Protein AF-A0A836C1N9-F1 (afdb_monomer_lite)

Foldseek 3Di:
DKDWDQDPPVLVVLLVVCLPVDFVQGDKHFDDKWKKKWWWKAQQVQQKIKIWIWTDDDQAIDTDDIFIDRPDAKDWDFDDDPPDTDTDIDGRDDPDDPPPPVSVVLNVLLRCQQNPPPHQVSCVVCVCVRDDPSMDTPKMKMKMKTKMWDWGQFPPDPRDIFIKIKMWMWMQMPVGIGIIIMMDGVVLVVVLVVLVVVQPDPDPCDSVNVCVVVCSVVRVVRRVVRVVVRSCCRSVVVDDD

Sequence (241 aa):
MVFSNAVPSRLVPDLEAWLSGGGPGVRLRLADTKSTATVHIVDQRLNVHYAIGLTFSGARAQLSKVKSSANRCHFASLVAGPGQLDARLKLIGQRGDLQDPTARSVAATVVAACNGAGGLRALASAPGRHLPPDMRLETARRKSKAAYEGEVEVPGGGSASMRLKVTVKRVEDGEGSHTEVTGTLPDLDAELAELLEAGGGDGSGGVGQRLCDAGWGARALRAVAAFVEAANAVLLGEGEA

Structure (mmCIF, N/CA/C/O backbone):
data_AF-A0A836C1N9-F1
#
_entry.id   AF-A0A836C1N9-F1
#
loop_
_atom_site.group_PDB
_atom_site.id
_atom_site.type_symbol
_atom_site.label_atom_id
_atom_site.label_alt_id
_atom_site.label_comp_id
_atom_site.label_asym_id
_atom_site.label_entity_id
_atom_site.label_seq_id
_atom_site.pdbx_PDB_ins_code
_atom_site.Cartn_x
_atom_site.Cartn_y
_atom_site.Cartn_z
_atom_site.occupancy
_atom_site.B_iso_or_equiv
_atom_site.auth_seq_id
_atom_site.auth_comp_id
_atom_site.auth_asym_id
_atom_site.auth_atom_id
_atom_site.pdbx_PDB_model_num
ATOM 1 N N . MET A 1 1 ? 1.435 -2.140 -16.360 1.00 50.50 1 MET A N 1
ATOM 2 C CA . MET A 1 1 ? 1.726 -3.513 -15.909 1.00 50.50 1 MET A CA 1
ATOM 3 C C . MET A 1 1 ? 2.235 -3.445 -14.481 1.00 50.50 1 MET A C 1
ATOM 5 O O . MET A 1 1 ? 3.156 -2.686 -14.212 1.00 50.50 1 MET A O 1
ATOM 9 N N . VAL A 1 2 ? 1.626 -4.206 -13.568 1.00 55.34 2 VAL A N 1
ATOM 10 C CA . VAL A 1 2 ? 2.083 -4.328 -12.175 1.00 55.34 2 VAL A CA 1
ATOM 11 C C . VAL A 1 2 ? 2.673 -5.722 -12.004 1.00 55.34 2 VAL A C 1
ATOM 13 O O . VAL A 1 2 ? 1.976 -6.700 -12.261 1.00 55.34 2 VAL A O 1
ATOM 16 N N . PHE A 1 3 ? 3.926 -5.822 -11.571 1.00 60.44 3 PHE A N 1
ATOM 17 C CA . PHE A 1 3 ? 4.545 -7.100 -11.209 1.00 60.44 3 PHE A CA 1
ATOM 18 C C . PHE A 1 3 ? 4.765 -7.172 -9.697 1.00 60.44 3 PHE A C 1
ATOM 20 O O . PHE A 1 3 ? 5.019 -6.143 -9.075 1.00 60.44 3 PHE A O 1
ATOM 27 N N . SER A 1 4 ? 4.649 -8.360 -9.096 1.00 61.91 4 SER A N 1
ATOM 28 C CA . SER A 1 4 ? 4.936 -8.612 -7.676 1.00 61.91 4 SER A CA 1
ATOM 29 C C . SER A 1 4 ? 5.733 -9.901 -7.530 1.00 61.91 4 SER A C 1
ATOM 31 O O . SER A 1 4 ? 5.398 -10.892 -8.171 1.00 61.91 4 SER A O 1
ATOM 33 N N . ASN A 1 5 ? 6.790 -9.884 -6.720 1.00 61.38 5 ASN A N 1
ATOM 34 C CA . ASN A 1 5 ? 7.802 -10.944 -6.709 1.00 61.38 5 ASN A CA 1
ATOM 35 C C . ASN A 1 5 ? 8.066 -11.577 -5.332 1.00 61.38 5 ASN A C 1
ATOM 37 O O . ASN A 1 5 ? 9.103 -12.203 -5.169 1.00 61.38 5 ASN A O 1
ATOM 41 N N . ALA A 1 6 ? 7.149 -11.443 -4.361 1.00 64.31 6 ALA A N 1
ATOM 42 C CA . ALA A 1 6 ? 7.200 -12.128 -3.055 1.00 64.31 6 ALA A CA 1
ATOM 43 C C . ALA A 1 6 ? 8.626 -12.261 -2.464 1.00 64.31 6 ALA A C 1
ATOM 45 O O . ALA A 1 6 ? 9.111 -13.359 -2.197 1.00 64.31 6 ALA A O 1
ATOM 46 N N . VAL A 1 7 ? 9.315 -11.127 -2.296 1.00 70.81 7 VAL A N 1
ATOM 47 C CA . VAL A 1 7 ? 10.687 -11.085 -1.766 1.00 70.81 7 VAL A CA 1
ATOM 48 C C . VAL A 1 7 ? 10.697 -11.597 -0.318 1.00 70.81 7 VAL A C 1
ATOM 50 O O . VAL A 1 7 ? 9.927 -11.081 0.499 1.00 70.81 7 VAL A O 1
ATOM 53 N N . PRO A 1 8 ? 11.563 -12.567 0.042 1.00 77.19 8 PRO A N 1
ATOM 54 C CA . PRO A 1 8 ? 11.692 -13.025 1.421 1.00 77.19 8 PRO A CA 1
ATOM 55 C C . PRO A 1 8 ? 11.973 -11.859 2.372 1.00 77.19 8 PRO A C 1
ATOM 57 O O . PRO A 1 8 ? 12.887 -11.074 2.129 1.00 77.19 8 PRO A O 1
ATOM 60 N N . SER A 1 9 ? 11.249 -11.778 3.495 1.00 76.38 9 SER A N 1
ATOM 61 C CA . SER A 1 9 ? 11.343 -10.652 4.443 1.00 76.38 9 SER A CA 1
ATOM 62 C C . SER A 1 9 ? 12.771 -10.334 4.897 1.00 76.38 9 SER A C 1
ATOM 64 O O . SER A 1 9 ? 13.083 -9.173 5.141 1.00 76.38 9 SER A O 1
ATOM 66 N N . ARG A 1 10 ? 13.645 -11.350 4.973 1.00 81.25 10 ARG A N 1
ATOM 67 C CA . ARG A 1 10 ? 15.061 -11.193 5.345 1.00 81.25 10 ARG A CA 1
ATOM 68 C C . ARG A 1 10 ? 15.887 -10.381 4.340 1.00 81.25 10 ARG A C 1
ATOM 70 O O . ARG A 1 10 ? 16.842 -9.755 4.761 1.00 81.25 10 ARG A O 1
ATOM 77 N N . LEU A 1 11 ? 15.515 -10.384 3.056 1.00 81.62 11 LEU A N 1
ATOM 78 C CA . LEU A 1 11 ? 16.229 -9.692 1.970 1.00 81.62 11 LEU A CA 1
ATOM 79 C C . LEU A 1 11 ? 15.691 -8.276 1.713 1.00 81.62 11 LEU A C 1
ATOM 81 O O . LEU A 1 11 ? 16.249 -7.525 0.920 1.00 81.62 11 LEU A O 1
ATOM 85 N N . VAL A 1 12 ? 14.579 -7.900 2.353 1.00 85.06 12 VAL A N 1
ATOM 86 C CA . VAL A 1 12 ? 13.943 -6.589 2.155 1.00 85.06 12 VAL A CA 1
ATOM 87 C C . VAL A 1 12 ? 14.858 -5.422 2.555 1.00 85.06 12 VAL A C 1
ATOM 89 O O . VAL A 1 12 ? 14.893 -4.460 1.791 1.00 85.06 12 VAL A O 1
ATOM 92 N N . PRO A 1 13 ? 15.598 -5.464 3.685 1.00 86.88 13 PRO A N 1
ATOM 93 C CA . PRO A 1 13 ? 16.518 -4.382 4.039 1.00 86.88 13 PRO A CA 1
ATOM 94 C C . PRO A 1 13 ? 17.605 -4.161 2.981 1.00 86.88 13 PRO A C 1
ATOM 96 O O . PRO A 1 13 ? 17.843 -3.021 2.586 1.00 86.88 13 PRO A O 1
ATOM 99 N N . ASP A 1 14 ? 18.198 -5.244 2.474 1.00 85.50 14 ASP A N 1
ATOM 100 C CA . ASP A 1 14 ? 19.241 -5.191 1.444 1.00 85.50 14 ASP A CA 1
ATOM 101 C C . ASP A 1 14 ? 18.677 -4.660 0.121 1.00 85.50 14 ASP A C 1
ATOM 103 O O . ASP A 1 14 ? 19.285 -3.810 -0.531 1.00 85.50 14 ASP A O 1
ATOM 107 N N . LEU A 1 15 ? 17.457 -5.080 -0.234 1.00 85.81 15 LEU A N 1
ATOM 108 C CA . LEU A 1 15 ? 16.755 -4.581 -1.412 1.00 85.81 15 LEU A CA 1
ATOM 109 C C . LEU A 1 15 ? 16.486 -3.080 -1.298 1.00 85.81 15 LEU A C 1
ATOM 111 O O . LEU A 1 15 ? 16.746 -2.345 -2.238 1.00 85.81 15 LEU A O 1
ATOM 115 N N . GLU A 1 16 ? 15.966 -2.596 -0.172 1.00 88.06 16 GLU A N 1
ATOM 116 C CA . GLU A 1 16 ? 15.701 -1.165 0.014 1.00 88.06 16 GLU A CA 1
ATOM 117 C C . GLU A 1 16 ? 16.979 -0.324 0.044 1.00 88.06 16 GLU A C 1
ATOM 119 O O . GLU A 1 16 ? 16.976 0.797 -0.476 1.00 88.06 16 GLU A O 1
ATOM 124 N N . ALA A 1 17 ? 18.066 -0.853 0.615 1.00 87.06 17 ALA A N 1
ATOM 125 C CA . ALA A 1 17 ? 19.376 -0.218 0.565 1.00 87.06 17 ALA A CA 1
ATOM 126 C C . ALA A 1 17 ? 19.852 -0.087 -0.888 1.00 87.06 17 ALA A C 1
ATOM 128 O O . ALA A 1 17 ? 20.211 1.010 -1.313 1.00 87.06 17 ALA A O 1
ATOM 129 N N . TRP A 1 18 ? 19.749 -1.156 -1.680 1.00 87.44 18 TRP A N 1
ATOM 130 C CA . TRP A 1 18 ? 20.092 -1.140 -3.102 1.00 87.44 18 TRP A CA 1
ATOM 131 C C . TRP A 1 18 ? 19.180 -0.221 -3.932 1.00 87.44 18 TRP A C 1
ATOM 133 O O . TRP A 1 18 ? 19.670 0.582 -4.721 1.00 87.44 18 TRP A O 1
ATOM 143 N N . LEU A 1 19 ? 17.862 -0.236 -3.700 1.00 87.50 19 LEU A N 1
ATOM 144 C CA . LEU A 1 19 ? 16.904 0.674 -4.350 1.00 87.50 19 LEU A CA 1
ATOM 145 C C . LEU A 1 19 ? 17.181 2.156 -4.034 1.00 87.50 19 LEU A C 1
ATOM 147 O O . LEU A 1 19 ? 16.744 3.030 -4.782 1.00 87.50 19 LEU A O 1
ATOM 151 N N . SER A 1 20 ? 17.861 2.445 -2.920 1.00 86.50 20 SER A N 1
ATOM 152 C CA . SER A 1 20 ? 18.232 3.806 -2.508 1.00 86.50 20 SER A CA 1
ATOM 153 C C . SER A 1 20 ? 19.638 4.207 -2.959 1.00 86.50 20 SER A C 1
ATOM 155 O O . SER A 1 20 ? 19.870 5.380 -3.239 1.00 86.50 20 SER A O 1
ATOM 157 N N . GLY A 1 21 ? 20.574 3.254 -2.978 1.00 79.06 21 GLY A N 1
ATOM 158 C CA . GLY A 1 21 ? 21.981 3.464 -3.330 1.00 79.06 21 GLY A CA 1
ATOM 159 C C . GLY A 1 21 ? 22.274 3.330 -4.824 1.00 79.06 21 GLY A C 1
ATOM 160 O O . GLY A 1 21 ? 23.255 3.892 -5.305 1.00 79.06 21 GLY A O 1
ATOM 161 N N . GLY A 1 22 ? 21.401 2.642 -5.560 1.00 71.12 22 GLY A N 1
ATOM 162 C CA . GLY A 1 22 ? 21.590 2.309 -6.966 1.00 71.12 22 GLY A CA 1
ATOM 163 C C . GLY A 1 22 ? 22.518 1.111 -7.177 1.00 71.12 22 GLY A C 1
ATOM 164 O O . GLY A 1 22 ? 23.217 0.650 -6.275 1.00 71.12 22 GLY A O 1
ATOM 165 N N . GLY A 1 23 ? 22.516 0.611 -8.408 1.00 73.88 23 GLY A N 1
ATOM 166 C CA . GLY A 1 23 ? 23.424 -0.426 -8.888 1.00 73.88 23 GLY A CA 1
ATOM 167 C C . GLY A 1 23 ? 23.872 -0.127 -10.318 1.00 73.88 23 GLY A C 1
ATOM 168 O O . GLY A 1 23 ? 23.357 0.804 -10.945 1.00 73.88 23 GLY A O 1
ATOM 169 N N . PRO A 1 24 ? 24.823 -0.896 -10.869 1.00 75.88 24 PRO A N 1
ATOM 170 C CA . PRO A 1 24 ? 25.185 -0.781 -12.278 1.00 75.88 24 PRO A CA 1
ATOM 171 C C . PRO A 1 24 ? 23.933 -0.882 -13.163 1.00 75.88 24 PRO A C 1
ATOM 173 O O . PRO A 1 24 ? 23.143 -1.810 -13.017 1.00 75.88 24 PRO A O 1
ATOM 176 N N . GLY A 1 25 ? 23.710 0.110 -14.028 1.00 78.06 25 GLY A N 1
ATOM 177 C CA . GLY A 1 25 ? 22.542 0.158 -14.914 1.00 78.06 25 GLY A CA 1
ATOM 178 C C . GLY A 1 25 ? 21.189 0.435 -14.238 1.00 78.06 25 GLY A C 1
ATOM 179 O O . GLY A 1 25 ? 20.180 0.478 -14.934 1.00 78.06 25 GLY A O 1
ATOM 180 N N . VAL A 1 26 ? 21.126 0.661 -12.917 1.00 83.38 26 VAL A N 1
ATOM 181 C CA . VAL A 1 26 ? 19.877 0.969 -12.192 1.00 83.38 26 VAL A CA 1
ATOM 182 C C . VAL A 1 26 ? 20.064 2.175 -11.278 1.00 83.38 26 VAL A C 1
ATOM 184 O O . VAL A 1 26 ? 20.816 2.143 -10.304 1.00 83.38 26 VAL A O 1
ATOM 187 N N . ARG A 1 27 ? 19.323 3.248 -11.556 1.00 88.25 27 ARG A N 1
ATOM 188 C CA . ARG A 1 27 ? 19.377 4.511 -10.812 1.00 88.25 27 ARG A CA 1
ATOM 189 C C . ARG A 1 27 ? 18.000 4.848 -10.267 1.00 88.25 27 ARG A C 1
ATOM 191 O O . ARG A 1 27 ? 17.223 5.531 -10.926 1.00 88.25 27 ARG A O 1
ATOM 198 N N . LEU A 1 28 ? 17.701 4.369 -9.063 1.00 89.06 28 LEU A N 1
ATOM 199 C CA . LEU A 1 28 ? 16.449 4.637 -8.354 1.00 89.06 28 LEU A CA 1
ATOM 200 C C . LEU A 1 28 ? 16.697 5.536 -7.141 1.00 89.06 28 LEU A C 1
ATOM 202 O O . LEU A 1 28 ? 17.798 5.593 -6.599 1.00 89.06 28 LEU A O 1
ATOM 206 N N . ARG A 1 29 ? 15.657 6.253 -6.716 1.00 91.00 29 ARG A N 1
ATOM 207 C CA . ARG A 1 29 ? 15.661 7.035 -5.474 1.00 91.00 29 ARG A CA 1
ATOM 208 C C . ARG A 1 29 ? 14.324 6.928 -4.769 1.00 91.00 29 ARG A C 1
ATOM 210 O O . ARG A 1 29 ? 13.289 6.766 -5.415 1.00 91.00 29 ARG A O 1
ATOM 217 N N . LEU A 1 30 ? 14.335 7.078 -3.448 1.00 93.44 30 LEU A N 1
ATOM 218 C CA . LEU A 1 30 ? 13.109 7.167 -2.664 1.00 93.44 30 LEU A CA 1
ATOM 219 C C . LEU A 1 30 ? 12.324 8.423 -3.074 1.00 93.44 30 LEU A C 1
ATOM 221 O O . LEU A 1 30 ? 12.784 9.545 -2.878 1.00 93.44 30 LEU A O 1
ATOM 225 N N . ALA A 1 31 ? 11.148 8.223 -3.657 1.00 92.69 31 ALA A N 1
ATOM 226 C CA . ALA A 1 31 ? 10.288 9.281 -4.174 1.00 92.69 31 ALA A CA 1
ATOM 227 C C . ALA A 1 31 ? 9.150 9.635 -3.209 1.00 92.69 31 ALA A C 1
ATOM 229 O O . ALA A 1 31 ? 8.752 10.793 -3.125 1.00 92.69 31 ALA A O 1
ATOM 230 N N . ASP A 1 32 ? 8.609 8.647 -2.491 1.00 91.44 32 ASP A N 1
ATOM 231 C CA . ASP A 1 32 ? 7.493 8.857 -1.567 1.00 91.44 32 ASP A CA 1
ATOM 232 C C . ASP A 1 32 ? 7.504 7.825 -0.436 1.00 91.44 32 ASP A C 1
ATOM 234 O O . ASP A 1 32 ? 7.842 6.654 -0.636 1.00 91.44 32 ASP A O 1
ATOM 238 N N . THR A 1 33 ? 7.071 8.249 0.750 1.00 91.50 33 THR A N 1
ATOM 239 C CA . THR A 1 33 ? 6.768 7.344 1.858 1.00 91.50 33 THR A CA 1
ATOM 240 C C . THR A 1 33 ? 5.405 7.665 2.436 1.00 91.50 33 THR A C 1
ATOM 242 O O . THR A 1 33 ? 5.048 8.813 2.686 1.00 91.50 33 THR A O 1
ATOM 245 N N . LYS A 1 34 ? 4.620 6.620 2.688 1.00 91.56 34 LYS A N 1
ATOM 246 C CA . LYS A 1 34 ? 3.279 6.765 3.238 1.00 91.56 34 LYS A CA 1
ATOM 247 C C . LYS A 1 34 ? 2.991 5.663 4.233 1.00 91.56 34 LYS A C 1
ATOM 249 O O . LYS A 1 34 ? 3.064 4.485 3.897 1.00 91.56 34 LYS A O 1
ATOM 254 N N . SER A 1 35 ? 2.589 6.037 5.442 1.00 90.62 35 SER A N 1
ATOM 255 C CA . SER A 1 35 ? 2.119 5.090 6.450 1.00 90.62 35 SER A CA 1
ATOM 256 C C . SER A 1 35 ? 0.667 5.387 6.806 1.00 90.62 35 SER A C 1
ATOM 258 O O . SER A 1 35 ? 0.281 6.520 7.095 1.00 90.62 35 SER A O 1
ATOM 260 N N . THR A 1 36 ? -0.162 4.354 6.725 1.00 89.88 36 THR A N 1
ATOM 261 C CA . THR A 1 36 ? -1.604 4.411 6.961 1.00 89.88 36 THR A CA 1
ATOM 262 C C . THR A 1 36 ? -2.032 3.249 7.836 1.00 89.88 36 THR A C 1
ATOM 264 O O . THR A 1 36 ? -1.410 2.190 7.794 1.00 89.88 36 THR A O 1
ATOM 267 N N . ALA A 1 37 ? -3.126 3.404 8.570 1.00 87.31 37 ALA A N 1
ATOM 268 C CA . ALA A 1 37 ? -3.826 2.273 9.160 1.00 87.31 37 ALA A CA 1
ATOM 269 C C . ALA A 1 37 ? -5.315 2.323 8.842 1.00 87.31 37 ALA A C 1
ATOM 271 O O . ALA A 1 37 ? -5.865 3.367 8.493 1.00 87.31 37 ALA A O 1
ATOM 272 N N . THR A 1 38 ? -5.976 1.182 8.942 1.00 87.75 38 THR A N 1
ATOM 273 C CA . THR A 1 38 ? -7.431 1.089 8.962 1.00 87.75 38 THR A CA 1
ATOM 274 C C . THR A 1 38 ? -7.838 0.237 10.152 1.00 87.75 38 THR A C 1
ATOM 276 O O . THR A 1 38 ? -7.281 -0.837 10.368 1.00 87.75 38 THR A O 1
ATOM 279 N N . VAL A 1 39 ? -8.767 0.760 10.943 1.00 84.75 39 VAL A N 1
ATOM 280 C CA . VAL A 1 39 ? -9.308 0.139 12.151 1.00 84.75 39 VAL A CA 1
ATOM 281 C C . VAL A 1 39 ? -10.789 -0.102 11.919 1.00 84.75 39 VAL A C 1
ATOM 283 O O . VAL A 1 39 ? -11.516 0.823 11.566 1.00 84.75 39 VAL A O 1
ATOM 286 N N . HIS A 1 40 ? -11.219 -1.336 12.112 1.00 85.69 40 HIS A N 1
ATOM 287 C CA . HIS A 1 40 ? -12.587 -1.790 11.946 1.00 85.69 40 HIS A CA 1
ATOM 288 C C . HIS A 1 40 ? -13.197 -2.055 13.317 1.00 85.69 40 HIS A C 1
ATOM 290 O O . HIS A 1 40 ? -12.691 -2.888 14.067 1.00 85.69 40 HIS A O 1
ATOM 296 N N . ILE A 1 41 ? -14.253 -1.322 13.659 1.00 84.81 41 ILE A N 1
ATOM 297 C CA . ILE A 1 41 ? -14.943 -1.417 14.946 1.00 84.81 41 ILE A CA 1
ATOM 298 C C . ILE A 1 41 ? -16.403 -1.747 14.694 1.00 84.81 41 ILE A C 1
ATOM 300 O O . ILE A 1 41 ? -17.058 -1.090 13.890 1.00 84.81 41 ILE A O 1
ATOM 304 N N . VAL A 1 42 ? -16.925 -2.727 15.418 1.00 83.94 42 VAL A N 1
ATOM 305 C CA . VAL A 1 42 ? -18.345 -3.072 15.405 1.00 83.94 42 VAL A CA 1
ATOM 306 C C . VAL A 1 42 ? -18.975 -2.575 16.696 1.00 83.94 42 VAL A C 1
ATOM 308 O O . VAL A 1 42 ? -18.572 -3.008 17.773 1.00 83.94 42 VAL A O 1
ATOM 311 N N . ASP A 1 43 ? -19.972 -1.701 16.586 1.00 79.38 43 ASP A N 1
ATOM 312 C CA . ASP A 1 43 ? -20.925 -1.431 17.662 1.00 79.38 43 ASP A CA 1
ATOM 313 C C . ASP A 1 43 ? -21.962 -2.554 17.657 1.00 79.38 43 ASP A C 1
ATOM 315 O O . ASP A 1 43 ? -22.780 -2.662 16.740 1.00 79.38 43 ASP A O 1
ATOM 319 N N . GLN A 1 44 ? -21.887 -3.430 18.656 1.00 78.94 44 GLN A N 1
ATOM 320 C CA . GLN A 1 44 ? -22.728 -4.620 18.752 1.00 78.94 44 GLN A CA 1
ATOM 321 C C . GLN A 1 44 ? -24.174 -4.270 19.106 1.00 78.94 44 GLN A C 1
ATOM 323 O O . GLN A 1 44 ? -25.091 -4.970 18.682 1.00 78.94 44 GLN A O 1
ATOM 328 N N . ARG A 1 45 ? -24.385 -3.172 19.839 1.00 76.38 45 ARG A N 1
ATOM 329 C CA . ARG A 1 45 ? -25.714 -2.702 20.241 1.00 76.38 45 ARG A CA 1
ATOM 330 C C . ARG A 1 45 ? -26.485 -2.150 19.049 1.00 76.38 45 ARG A C 1
ATOM 332 O O . ARG A 1 45 ? -27.681 -2.391 18.919 1.00 76.38 45 ARG A O 1
ATOM 339 N N . LEU A 1 46 ? -25.804 -1.398 18.188 1.00 69.19 46 LEU A N 1
ATOM 340 C CA . LEU A 1 46 ? -26.404 -0.761 17.015 1.00 69.19 46 LEU A CA 1
ATOM 341 C C . LEU A 1 46 ? -26.240 -1.581 15.728 1.00 69.19 46 LEU A C 1
ATOM 343 O O . LEU A 1 46 ? -26.840 -1.235 14.712 1.00 69.19 46 LEU A O 1
ATOM 347 N N . ASN A 1 47 ? -25.442 -2.653 15.760 1.00 68.75 47 ASN A N 1
ATOM 348 C CA . ASN A 1 47 ? -25.031 -3.437 14.593 1.00 68.75 47 ASN A CA 1
ATOM 349 C C . ASN A 1 47 ? -24.442 -2.557 13.468 1.00 68.75 47 ASN A C 1
ATOM 351 O O . ASN A 1 47 ? -24.745 -2.721 12.282 1.00 68.75 47 ASN A O 1
ATOM 355 N N . VAL A 1 48 ? -23.612 -1.585 13.858 1.00 72.88 48 VAL A N 1
ATOM 356 C CA . VAL A 1 48 ? -22.938 -0.649 12.947 1.00 72.88 48 VAL A CA 1
ATOM 357 C C . VAL A 1 48 ? -21.462 -0.994 12.878 1.00 72.88 48 VAL A C 1
ATOM 359 O O . VAL A 1 48 ? -20.816 -1.209 13.901 1.00 72.88 48 VAL A O 1
ATOM 362 N N . HIS A 1 49 ? -20.915 -0.998 11.666 1.00 74.19 49 HIS A N 1
ATOM 363 C CA . HIS A 1 49 ? -19.499 -1.215 11.436 1.00 74.19 49 HIS A CA 1
ATOM 364 C C . HIS A 1 49 ? -18.823 0.092 11.005 1.00 74.19 49 HIS A C 1
ATOM 366 O O . HIS A 1 49 ? -19.216 0.734 10.027 1.00 74.19 49 HIS A O 1
ATOM 372 N N . TYR A 1 50 ? -17.805 0.491 11.757 1.00 78.50 50 TYR A N 1
ATOM 373 C CA . TYR A 1 50 ? -16.991 1.676 11.539 1.00 78.50 50 TYR A CA 1
ATOM 374 C C . TYR A 1 50 ? -15.627 1.271 10.983 1.00 78.50 50 TYR A C 1
ATOM 376 O O . TYR A 1 50 ? -14.874 0.559 11.635 1.00 78.50 50 TYR A O 1
ATOM 384 N N . ALA A 1 51 ? -15.272 1.782 9.808 1.00 83.12 51 ALA A N 1
ATOM 385 C CA . ALA A 1 51 ? -13.933 1.713 9.240 1.00 83.12 51 ALA A CA 1
ATOM 386 C C . ALA A 1 51 ? -13.244 3.080 9.378 1.00 83.12 51 ALA A C 1
ATOM 388 O O . ALA A 1 51 ? -13.563 4.045 8.675 1.00 83.12 51 ALA A O 1
ATOM 389 N N . ILE A 1 52 ? -12.284 3.165 10.293 1.00 81.62 52 ILE A N 1
ATOM 390 C CA . ILE A 1 52 ? -11.543 4.376 10.646 1.00 81.62 52 ILE A CA 1
ATOM 391 C C . ILE A 1 52 ? -10.174 4.317 9.973 1.00 81.62 52 ILE A C 1
ATOM 393 O O . ILE A 1 52 ? -9.335 3.481 10.299 1.00 81.62 52 ILE A O 1
ATOM 397 N N . GLY A 1 53 ? -9.947 5.205 9.011 1.00 84.38 53 GLY A N 1
ATOM 398 C CA . GLY A 1 53 ? -8.675 5.347 8.317 1.00 84.38 53 GLY A CA 1
ATOM 399 C C . GLY A 1 53 ? -7.774 6.364 9.006 1.00 84.38 53 GLY A C 1
ATOM 400 O O . GLY A 1 53 ? -8.171 7.512 9.216 1.00 84.38 53 GLY A O 1
ATOM 401 N N . LEU A 1 54 ? -6.526 5.987 9.254 1.00 84.00 54 LEU A N 1
ATOM 402 C CA . LEU A 1 54 ? -5.497 6.823 9.868 1.00 84.00 54 LEU A CA 1
ATOM 403 C C . LEU A 1 54 ? -4.325 7.047 8.906 1.00 84.00 54 LEU A C 1
ATOM 405 O O . LEU A 1 54 ? -3.959 6.149 8.144 1.00 84.00 54 LEU A O 1
ATOM 409 N N . THR A 1 55 ? -3.697 8.214 8.994 1.00 86.62 55 THR A N 1
ATOM 410 C CA . THR A 1 55 ? -2.388 8.528 8.399 1.00 86.62 55 THR A CA 1
ATOM 411 C C . THR A 1 55 ? -1.373 8.771 9.505 1.00 86.62 55 THR A C 1
ATOM 413 O O . THR A 1 55 ? -1.726 9.294 10.561 1.00 86.62 55 THR A O 1
ATOM 416 N N . PHE A 1 56 ? -0.115 8.399 9.275 1.00 84.06 56 PHE A N 1
ATOM 417 C CA . PHE A 1 56 ? 0.955 8.576 10.253 1.00 84.06 56 PHE A CA 1
ATOM 418 C C . PHE A 1 56 ? 2.012 9.543 9.734 1.00 84.06 56 PHE A C 1
ATOM 420 O O . PHE A 1 56 ? 2.512 9.376 8.623 1.00 84.06 56 PHE A O 1
ATOM 427 N N . SER A 1 57 ? 2.373 10.511 10.575 1.00 81.94 57 SER A N 1
ATOM 428 C CA . SER A 1 57 ? 3.552 11.362 10.405 1.00 81.94 57 SER A CA 1
ATOM 429 C C . SER A 1 57 ? 4.542 10.999 11.509 1.00 81.94 57 SER A C 1
ATOM 431 O O . SER A 1 57 ? 4.370 11.391 12.667 1.00 81.94 57 SER A O 1
ATOM 433 N N . GLY A 1 58 ? 5.527 10.162 11.178 1.00 80.06 58 GLY A N 1
ATOM 434 C CA . GLY A 1 58 ? 6.374 9.501 12.173 1.00 80.06 58 GLY A CA 1
ATOM 435 C C . GLY A 1 58 ? 5.558 8.564 13.072 1.00 80.06 58 GLY A C 1
ATOM 436 O O . GLY A 1 58 ? 4.832 7.695 12.585 1.00 80.06 58 GLY A O 1
ATOM 437 N N . ALA A 1 59 ? 5.657 8.751 14.389 1.00 78.62 59 ALA A N 1
ATOM 438 C CA . ALA A 1 59 ? 4.901 7.972 15.375 1.00 78.62 59 ALA A CA 1
ATOM 439 C C . ALA A 1 59 ? 3.458 8.470 15.586 1.00 78.62 59 ALA A C 1
ATOM 441 O O . ALA A 1 59 ? 2.658 7.781 16.216 1.00 78.62 59 ALA A O 1
ATOM 442 N N . ARG A 1 60 ? 3.107 9.655 15.072 1.00 83.38 60 ARG A N 1
ATOM 443 C CA . ARG A 1 60 ? 1.829 10.306 15.369 1.00 83.38 60 ARG A CA 1
ATOM 444 C C . ARG A 1 60 ? 0.750 9.900 14.373 1.00 83.38 60 ARG A C 1
ATOM 446 O O . ARG A 1 60 ? 0.900 10.127 13.173 1.00 83.38 60 ARG A O 1
ATOM 453 N N . ALA A 1 61 ? -0.354 9.363 14.882 1.00 84.12 61 ALA A N 1
ATOM 454 C CA . ALA A 1 61 ? -1.555 9.055 14.120 1.00 84.12 61 ALA A CA 1
ATOM 455 C C . ALA A 1 61 ? -2.457 10.288 13.987 1.00 84.12 61 ALA A C 1
ATOM 457 O O . ALA A 1 61 ? -2.699 11.018 14.955 1.00 84.12 61 ALA A O 1
ATOM 458 N N . GLN A 1 62 ? -2.998 10.480 12.788 1.00 85.56 62 GLN A N 1
ATOM 459 C CA . GLN A 1 62 ? -4.015 11.473 12.471 1.00 85.56 62 GLN A CA 1
ATOM 460 C C . GLN A 1 62 ? -5.191 10.798 11.772 1.00 85.56 62 GLN A C 1
ATOM 462 O O . GLN A 1 62 ? -5.015 9.867 10.981 1.00 85.56 62 GLN A O 1
ATOM 467 N N . LEU A 1 63 ? -6.398 11.272 12.069 1.00 84.94 63 LEU A N 1
ATOM 468 C CA . LEU A 1 63 ? -7.596 10.808 11.389 1.00 84.94 63 LEU A CA 1
ATOM 469 C C . LEU A 1 63 ? -7.562 11.262 9.928 1.00 84.94 63 LEU A C 1
ATOM 471 O O . LEU A 1 63 ? -7.411 12.447 9.656 1.00 84.94 63 LEU A O 1
ATOM 475 N N . SER A 1 64 ? -7.737 10.323 9.000 1.00 82.56 64 SER A N 1
ATOM 476 C CA . SER A 1 64 ? -7.819 10.629 7.565 1.00 82.56 64 SER A CA 1
ATOM 477 C C . SER A 1 64 ? -9.241 10.510 7.027 1.00 82.56 64 SER A C 1
ATOM 479 O O . SER A 1 64 ? -9.663 11.317 6.207 1.00 82.56 64 SER A O 1
ATOM 481 N N . LYS A 1 65 ? -9.992 9.499 7.479 1.00 79.00 65 LYS A N 1
ATOM 482 C CA . LYS A 1 65 ? -11.385 9.273 7.083 1.00 79.00 65 LYS A CA 1
ATOM 483 C C . LYS A 1 65 ? -12.0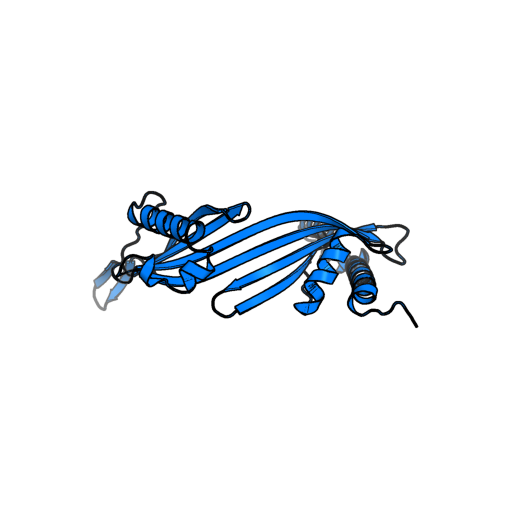96 8.370 8.081 1.00 79.00 65 LYS A C 1
ATOM 485 O O . LYS A 1 65 ? -11.469 7.511 8.694 1.00 79.00 65 LYS A O 1
ATOM 490 N N . VAL A 1 66 ? -13.413 8.499 8.158 1.00 73.00 66 VAL A N 1
ATOM 491 C CA . VAL A 1 66 ? -14.293 7.534 8.822 1.00 73.00 66 VAL A CA 1
ATOM 492 C C . VAL A 1 66 ? -15.344 7.113 7.811 1.00 73.00 66 VAL A C 1
ATOM 494 O O . VAL A 1 66 ? -15.928 7.958 7.139 1.00 73.00 66 VAL A O 1
ATOM 497 N N . LYS A 1 67 ? -15.563 5.809 7.677 1.00 72.44 67 LYS A N 1
ATOM 498 C CA . LYS A 1 67 ? -16.692 5.252 6.937 1.00 72.44 67 LYS A CA 1
ATOM 499 C C . LYS A 1 67 ? -17.521 4.434 7.912 1.00 72.44 67 LYS A C 1
ATOM 501 O O . LYS A 1 67 ? -16.964 3.577 8.586 1.00 72.44 67 LYS A O 1
ATOM 506 N N . SER A 1 68 ? -18.82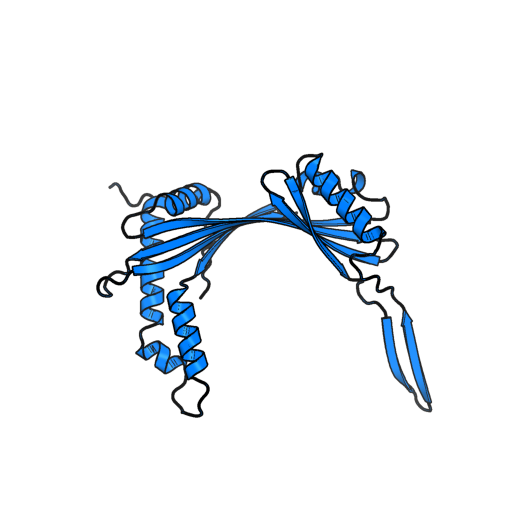2 4.674 7.981 1.00 66.31 68 SER A N 1
ATOM 507 C CA . SER A 1 68 ? -19.753 3.754 8.627 1.00 66.31 68 SER A CA 1
ATOM 508 C C . SER A 1 68 ? -20.519 3.001 7.548 1.00 66.31 68 SER A C 1
ATOM 510 O O . SER A 1 68 ? -20.979 3.579 6.564 1.00 66.31 68 SER A O 1
ATOM 512 N N . SER A 1 69 ? -20.641 1.693 7.713 1.00 58.16 69 SER A N 1
ATOM 513 C CA . SER A 1 69 ? -21.589 0.884 6.962 1.00 58.16 69 SER A CA 1
ATOM 514 C C . SER A 1 69 ? -22.410 0.107 7.974 1.00 58.16 69 SER A C 1
ATOM 516 O O . SER A 1 69 ? -21.869 -0.690 8.737 1.00 58.16 69 SER A O 1
ATOM 518 N N . ALA A 1 70 ? -23.718 0.328 7.997 1.00 54.31 70 ALA A N 1
ATOM 519 C CA . ALA A 1 70 ? -24.610 -0.673 8.558 1.00 54.31 70 ALA A CA 1
ATOM 520 C C . ALA A 1 70 ? -24.689 -1.838 7.563 1.00 54.31 70 ALA A C 1
ATOM 522 O O . ALA A 1 70 ? -24.689 -1.621 6.346 1.00 54.31 70 ALA A O 1
ATOM 523 N N . ASN A 1 71 ? -24.755 -3.074 8.055 1.00 47.09 71 ASN A N 1
ATOM 524 C CA . ASN A 1 71 ? -24.834 -4.276 7.218 1.00 47.09 71 ASN A CA 1
ATOM 525 C C . ASN A 1 71 ? -26.253 -4.476 6.631 1.00 47.09 71 ASN A C 1
ATOM 527 O O . ASN A 1 71 ? -26.819 -5.561 6.717 1.00 47.09 71 ASN A O 1
ATOM 531 N N . ARG A 1 72 ? -26.776 -3.434 5.957 1.00 47.41 72 ARG A N 1
ATOM 532 C CA . ARG A 1 72 ? -28.150 -3.156 5.464 1.00 47.41 72 ARG A CA 1
ATOM 533 C C . ARG A 1 72 ? -28.949 -2.276 6.413 1.00 47.41 72 ARG A C 1
ATOM 535 O O . ARG A 1 72 ? -28.844 -2.434 7.617 1.00 47.41 72 ARG A O 1
ATOM 542 N N . CYS A 1 73 ? -29.734 -1.359 5.837 1.00 48.50 73 CYS A N 1
ATOM 543 C CA . CYS A 1 73 ? -30.470 -0.318 6.566 1.00 48.50 73 CYS A CA 1
ATOM 544 C C . CYS A 1 73 ? -31.997 -0.355 6.338 1.00 48.50 73 CYS A C 1
ATOM 546 O O . CYS A 1 73 ? -32.814 0.329 6.936 1.00 48.50 73 CYS A O 1
ATOM 548 N N . HIS A 1 74 ? -32.444 -1.126 5.381 1.00 44.03 74 HIS A N 1
ATOM 549 C CA . HIS A 1 74 ? -33.830 -1.526 5.260 1.00 44.03 74 HIS A CA 1
ATOM 550 C C . HIS A 1 74 ? -33.892 -2.441 4.058 1.00 44.03 74 HIS A C 1
ATOM 552 O O . HIS A 1 74 ? -32.985 -2.474 3.223 1.00 44.03 74 HIS A O 1
ATOM 558 N N . PHE A 1 75 ? -34.967 -3.200 3.987 1.00 47.22 75 PHE A N 1
ATOM 559 C CA . PHE A 1 75 ? -35.360 -3.902 2.787 1.00 47.22 75 PHE A CA 1
ATOM 560 C C . PHE A 1 75 ? -36.840 -3.599 2.589 1.00 47.22 75 PHE A C 1
ATOM 562 O O . PHE A 1 75 ? -37.646 -3.879 3.480 1.00 47.22 75 PHE A O 1
ATOM 569 N N . ALA A 1 76 ? -37.170 -2.964 1.467 1.00 43.53 76 ALA A N 1
ATOM 570 C CA . ALA A 1 76 ? -38.541 -2.774 1.026 1.00 43.53 76 ALA A CA 1
ATOM 571 C C . ALA A 1 76 ? -38.788 -3.755 -0.119 1.00 43.53 76 ALA A C 1
ATOM 573 O O . ALA A 1 76 ? -38.056 -3.758 -1.109 1.00 43.53 76 ALA A O 1
ATOM 574 N N . SER A 1 77 ? -39.785 -4.618 0.034 1.00 52.50 77 SER A N 1
ATOM 575 C CA . SER A 1 77 ? -40.210 -5.544 -1.016 1.00 52.50 77 SER A CA 1
ATOM 576 C C . SER A 1 77 ? -41.683 -5.341 -1.282 1.00 52.50 77 SER A C 1
ATOM 578 O O . SER A 1 77 ? -42.490 -5.390 -0.353 1.00 52.50 77 SER A O 1
ATOM 580 N N . LEU A 1 78 ? -42.021 -5.148 -2.552 1.00 41.19 78 LEU A N 1
ATOM 581 C CA . LEU A 1 78 ? -43.384 -5.282 -3.033 1.00 41.19 78 LEU A CA 1
ATOM 582 C C . LEU A 1 78 ? -43.554 -6.735 -3.475 1.00 41.19 78 LEU A C 1
ATOM 584 O O . LEU A 1 78 ? -42.859 -7.181 -4.388 1.00 41.19 78 LEU A O 1
ATOM 588 N N . VAL A 1 79 ? -44.418 -7.489 -2.804 1.00 64.62 79 VAL A N 1
ATOM 589 C CA . VAL A 1 79 ? -44.661 -8.897 -3.131 1.00 64.62 79 VAL A CA 1
ATOM 590 C C . VAL A 1 79 ? -46.074 -9.022 -3.686 1.00 64.62 79 VAL A C 1
ATOM 592 O O . VAL A 1 79 ? -47.033 -8.573 -3.060 1.00 64.62 79 VAL A O 1
ATOM 595 N N . ALA A 1 80 ? -46.217 -9.617 -4.870 1.00 49.16 80 ALA A N 1
ATOM 596 C CA . ALA A 1 80 ? -47.528 -9.935 -5.421 1.00 49.16 80 ALA A CA 1
ATOM 597 C C . ALA A 1 80 ? -48.095 -11.167 -4.699 1.00 49.16 80 ALA A C 1
ATOM 599 O O . ALA A 1 80 ? -47.519 -12.252 -4.777 1.00 49.16 80 ALA A O 1
ATOM 600 N N . GLY A 1 81 ? -49.200 -10.994 -3.971 1.00 61.31 81 GLY A N 1
ATOM 601 C CA . GLY A 1 81 ? -49.984 -12.093 -3.409 1.00 61.31 81 GLY A CA 1
ATOM 602 C C . GLY A 1 81 ? -51.197 -12.427 -4.289 1.00 61.31 81 GLY A C 1
ATOM 603 O O . GLY A 1 81 ? -51.541 -11.627 -5.159 1.00 61.31 81 GLY A O 1
ATOM 604 N N . PRO A 1 82 ? -51.902 -13.552 -4.051 1.00 52.75 82 PRO A N 1
ATOM 605 C CA . PRO A 1 82 ? -53.004 -14.052 -4.897 1.00 52.75 82 PRO A CA 1
ATOM 606 C C . PRO A 1 82 ? -54.258 -13.158 -5.010 1.00 52.75 82 PRO A C 1
ATOM 608 O O . PRO A 1 82 ? -55.291 -13.613 -5.488 1.00 52.75 82 PRO A O 1
ATOM 611 N N . GLY A 1 83 ? -54.197 -11.903 -4.562 1.00 66.62 83 GLY A N 1
ATOM 612 C CA . GLY A 1 83 ? -55.307 -10.952 -4.631 1.00 66.62 83 GLY A CA 1
ATOM 613 C C . GLY A 1 83 ? -54.966 -9.509 -4.239 1.00 66.62 83 GLY A C 1
ATOM 614 O O . GLY A 1 83 ? -55.850 -8.664 -4.300 1.00 66.62 83 GLY A O 1
ATOM 615 N N . GLN A 1 84 ? -53.722 -9.201 -3.842 1.00 58.75 84 GLN A N 1
ATOM 616 C CA . GLN A 1 84 ? -53.280 -7.833 -3.531 1.00 58.75 84 GLN A CA 1
ATOM 617 C C . GLN A 1 84 ? -51.748 -7.701 -3.532 1.00 58.75 84 GLN A C 1
ATOM 619 O O . GLN A 1 84 ? -51.025 -8.698 -3.444 1.00 58.75 84 GLN A O 1
ATOM 624 N N . LEU A 1 85 ? -51.260 -6.459 -3.596 1.00 49.19 85 LEU A N 1
ATOM 625 C CA . LEU A 1 85 ? -49.857 -6.113 -3.355 1.00 49.19 85 LEU A CA 1
ATOM 626 C C . LEU A 1 85 ? -49.601 -6.052 -1.841 1.00 49.19 85 LEU A C 1
ATOM 628 O O . LEU A 1 85 ? -50.257 -5.286 -1.139 1.00 49.19 85 LEU A O 1
ATOM 632 N N . ASP A 1 86 ? -48.651 -6.846 -1.343 1.00 50.12 86 ASP A N 1
ATOM 633 C CA . ASP A 1 86 ? -48.182 -6.803 0.048 1.00 50.12 86 ASP A CA 1
ATOM 634 C C . ASP A 1 86 ? -46.854 -6.030 0.100 1.00 50.12 86 ASP A C 1
ATOM 636 O O . ASP A 1 86 ? -45.857 -6.429 -0.513 1.00 50.12 86 ASP A O 1
ATOM 640 N N . ALA A 1 87 ? -46.849 -4.892 0.795 1.00 39.69 87 ALA A N 1
ATOM 641 C CA . ALA A 1 87 ? -45.664 -4.064 0.982 1.00 39.69 87 ALA A CA 1
ATOM 642 C C . ALA A 1 87 ? -45.024 -4.396 2.331 1.00 39.69 87 ALA A C 1
ATOM 644 O O . ALA A 1 87 ? -45.551 -4.056 3.391 1.00 39.69 87 ALA A O 1
ATOM 645 N N . ARG A 1 88 ? -43.848 -5.032 2.300 1.00 52.25 88 ARG A N 1
ATOM 646 C CA . ARG A 1 88 ? -43.094 -5.362 3.515 1.00 52.25 88 ARG A CA 1
ATOM 647 C C . ARG A 1 88 ? -41.886 -4.453 3.647 1.00 52.25 88 ARG A C 1
ATOM 649 O O . ARG A 1 88 ? -40.978 -4.495 2.818 1.00 52.25 88 ARG A O 1
ATOM 656 N N . LEU A 1 89 ? -41.869 -3.665 4.720 1.00 36.53 89 LEU A N 1
ATOM 657 C CA . LEU A 1 89 ? -40.749 -2.813 5.106 1.00 36.53 89 LEU A CA 1
ATOM 658 C C . LEU A 1 89 ? -40.065 -3.403 6.344 1.00 36.53 89 LEU A C 1
ATOM 660 O O . LEU A 1 89 ? -40.659 -3.469 7.418 1.00 36.53 89 LEU A O 1
ATOM 664 N N . LYS A 1 90 ? -38.801 -3.811 6.212 1.00 46.16 90 LYS A N 1
ATOM 665 C CA . LYS A 1 90 ? -37.912 -4.058 7.359 1.00 46.16 90 LYS A CA 1
ATOM 666 C C . LYS A 1 90 ? -36.959 -2.880 7.492 1.00 46.16 90 LYS A C 1
ATOM 668 O O . LYS A 1 90 ? -36.288 -2.573 6.517 1.00 46.16 90 LYS A O 1
ATOM 673 N N . LEU A 1 91 ? -36.881 -2.256 8.668 1.00 40.00 91 LEU A N 1
ATOM 674 C CA . LEU A 1 91 ? -36.028 -1.094 8.951 1.00 40.00 91 LEU A CA 1
ATOM 675 C C . LEU A 1 91 ? -34.730 -1.532 9.646 1.00 40.00 91 LEU A C 1
ATOM 677 O O . LEU A 1 91 ? -34.779 -2.328 10.579 1.00 40.00 91 LEU A O 1
ATOM 681 N N . ILE A 1 92 ? -33.575 -1.028 9.212 1.00 49.84 92 ILE A N 1
ATOM 682 C CA . ILE A 1 92 ? -32.274 -1.239 9.869 1.00 49.84 92 ILE A CA 1
ATOM 683 C C . ILE A 1 92 ? -31.516 0.126 9.872 1.00 49.84 92 ILE A C 1
ATOM 685 O O . ILE A 1 92 ? -31.519 0.870 8.916 1.00 49.84 92 ILE A O 1
ATOM 689 N N . GLY A 1 93 ? -30.922 0.630 10.943 1.00 44.69 93 GLY A N 1
ATOM 690 C CA . GLY A 1 93 ? -30.464 2.045 10.925 1.00 44.69 93 GLY A CA 1
ATOM 691 C C . GLY A 1 93 ? -29.310 2.337 9.937 1.00 44.69 93 GLY A C 1
ATOM 692 O O . GLY A 1 93 ? -28.217 1.822 10.147 1.00 44.69 93 GLY A O 1
ATOM 693 N N . GLN A 1 94 ? -29.487 3.214 8.929 1.00 43.34 94 GLN A N 1
ATOM 694 C CA . GLN A 1 94 ? -28.360 3.888 8.251 1.00 43.34 94 GLN A CA 1
ATOM 695 C C . GLN A 1 94 ? -28.016 5.141 9.054 1.00 43.34 94 GLN A C 1
ATOM 697 O O . GLN A 1 94 ? -28.729 6.139 8.991 1.00 43.34 94 GLN A O 1
ATOM 702 N N . ARG A 1 95 ? -26.926 5.099 9.824 1.00 41.94 95 ARG A N 1
ATOM 703 C CA . ARG A 1 95 ? -26.341 6.293 10.447 1.00 41.94 95 ARG A CA 1
ATOM 704 C C . ARG A 1 95 ? -25.059 6.631 9.692 1.00 41.94 95 ARG A C 1
ATOM 706 O O . ARG A 1 95 ? -23.992 6.077 9.960 1.00 41.94 95 ARG A O 1
ATOM 713 N N . GLY A 1 96 ? -25.198 7.461 8.665 1.00 44.25 96 GLY A N 1
ATOM 714 C CA . GLY A 1 96 ? -24.095 7.913 7.828 1.00 44.25 96 GLY A CA 1
ATOM 715 C C . GLY A 1 96 ? -24.001 9.425 7.861 1.00 44.25 96 GLY A C 1
ATOM 716 O O . GLY A 1 96 ? -24.750 10.077 7.151 1.00 44.25 96 GLY A O 1
ATOM 717 N N . ASP A 1 97 ? -23.083 9.957 8.667 1.00 46.06 97 ASP A N 1
ATOM 718 C CA . ASP A 1 97 ? -22.285 11.108 8.254 1.00 46.06 97 ASP A CA 1
ATOM 719 C C . ASP A 1 97 ? -21.050 11.272 9.153 1.00 46.06 97 ASP A C 1
ATOM 721 O O . ASP A 1 97 ? -21.061 10.861 10.316 1.00 46.06 97 ASP A O 1
ATOM 725 N N . LEU A 1 98 ? -20.005 11.947 8.656 1.00 46.25 98 LEU A N 1
ATOM 726 C CA . LEU A 1 98 ? -18.859 12.418 9.467 1.00 46.25 98 LEU A CA 1
ATOM 727 C C . LEU A 1 98 ? -19.294 13.326 10.636 1.00 46.25 98 LEU A C 1
ATOM 729 O O . LEU A 1 98 ? -18.505 13.613 11.537 1.00 46.25 98 LEU A O 1
ATOM 733 N N . GLN A 1 99 ? -20.549 13.777 10.622 1.00 50.59 99 GLN A N 1
ATOM 734 C CA . GLN A 1 99 ? -21.174 14.546 11.686 1.00 50.59 99 GLN A CA 1
ATOM 735 C C . GLN A 1 99 ? -21.755 13.696 12.821 1.00 50.59 99 GLN A C 1
ATOM 737 O O . GLN A 1 99 ? -22.064 14.276 13.864 1.00 50.59 99 GLN A O 1
ATOM 742 N N . ASP A 1 100 ? -21.855 12.365 12.697 1.00 66.56 100 ASP A N 1
ATOM 743 C CA . ASP A 1 100 ? -22.309 11.507 13.799 1.00 66.56 100 ASP A CA 1
ATOM 744 C C . ASP A 1 100 ? -21.388 11.705 15.022 1.00 66.56 100 ASP A C 1
ATOM 746 O O . ASP A 1 100 ? -20.193 11.383 14.959 1.00 66.56 100 ASP A O 1
ATOM 750 N N . PRO A 1 101 ? -21.900 12.259 16.141 1.00 70.38 101 PRO A N 1
ATOM 751 C CA . PRO A 1 101 ? -21.106 12.469 17.347 1.00 70.38 101 PRO A CA 1
ATOM 752 C C . PRO A 1 101 ? -20.483 11.169 17.861 1.00 70.38 101 PRO A C 1
ATOM 754 O O . PRO A 1 101 ? -19.369 11.192 18.384 1.00 70.38 101 PRO A O 1
ATOM 757 N N . THR A 1 102 ? -21.161 10.031 17.661 1.00 76.44 102 THR A N 1
ATOM 758 C CA . THR A 1 102 ? -20.654 8.713 18.051 1.00 76.44 102 THR A CA 1
ATOM 759 C C . THR A 1 102 ? -19.458 8.322 17.186 1.00 76.44 102 THR A C 1
ATOM 761 O O . THR A 1 102 ? -18.389 8.053 17.727 1.00 76.44 102 THR A O 1
ATOM 764 N N . ALA A 1 103 ? -19.576 8.379 15.855 1.00 71.38 103 ALA A N 1
ATOM 765 C CA . ALA A 1 103 ? -18.465 8.086 14.946 1.00 71.38 103 ALA A CA 1
ATOM 766 C C . ALA A 1 103 ? -17.233 8.976 15.208 1.00 71.38 103 ALA A C 1
ATOM 768 O O . ALA A 1 103 ? -16.101 8.485 15.211 1.00 71.38 103 ALA A O 1
ATOM 769 N N . ARG A 1 104 ? -17.442 10.274 15.481 1.00 75.75 104 ARG A N 1
ATOM 770 C CA . ARG A 1 104 ? -16.363 11.213 15.836 1.00 75.75 104 ARG A CA 1
ATOM 771 C C . ARG A 1 104 ? -15.711 10.877 17.172 1.00 75.75 104 ARG A C 1
ATOM 773 O O . ARG A 1 104 ? -14.486 10.893 17.260 1.00 75.75 104 ARG A O 1
ATOM 780 N N . SER A 1 105 ? -16.510 10.551 18.186 1.00 82.88 105 SER A N 1
ATOM 781 C CA . SER A 1 105 ? -16.009 10.138 19.498 1.00 82.88 105 SER A CA 1
ATOM 782 C C . SER A 1 105 ? -15.169 8.863 19.395 1.00 82.88 105 SER A C 1
ATOM 784 O O . SER A 1 105 ? -14.034 8.845 19.863 1.00 82.88 105 SER A O 1
ATOM 786 N N . VAL A 1 106 ? -15.658 7.838 18.689 1.00 82.00 106 VAL A N 1
ATOM 787 C CA . VAL A 1 106 ? -14.916 6.586 18.473 1.00 82.00 106 VAL A CA 1
ATOM 788 C C . VAL A 1 106 ? -13.610 6.846 17.720 1.00 82.00 106 VAL A C 1
ATOM 790 O O . VAL A 1 106 ? -12.555 6.362 18.129 1.00 82.00 106 VAL A O 1
ATOM 793 N N . ALA A 1 107 ? -13.642 7.652 16.656 1.00 81.94 107 ALA A N 1
ATOM 794 C CA . ALA A 1 107 ? -12.440 8.016 15.912 1.00 81.94 107 ALA A CA 1
ATOM 795 C C . ALA A 1 107 ? -11.417 8.774 16.777 1.00 81.94 107 ALA A C 1
ATOM 797 O O . ALA A 1 107 ? -10.224 8.473 16.709 1.00 81.94 107 ALA A O 1
ATOM 798 N N . ALA A 1 108 ? -11.866 9.711 17.618 1.00 83.50 108 ALA A N 1
ATOM 799 C CA . ALA A 1 108 ? -11.002 10.433 18.549 1.00 83.50 108 ALA A CA 1
ATOM 800 C C . ALA A 1 108 ? -10.349 9.485 19.565 1.00 83.50 108 ALA A C 1
ATOM 802 O O . ALA A 1 108 ? -9.142 9.567 19.790 1.00 83.50 108 ALA A O 1
ATOM 803 N N . THR A 1 109 ? -11.112 8.536 20.107 1.00 84.88 109 THR A N 1
ATOM 804 C CA . THR A 1 109 ? -10.608 7.508 21.022 1.00 84.88 109 THR A CA 1
ATOM 805 C C . THR A 1 109 ? -9.568 6.607 20.358 1.00 84.88 109 THR A C 1
ATOM 807 O O . THR A 1 109 ? -8.511 6.362 20.936 1.00 84.88 109 THR A O 1
ATOM 810 N N . VAL A 1 110 ? -9.804 6.171 19.117 1.00 83.69 110 VAL A N 1
ATOM 811 C CA . VAL A 1 110 ? -8.833 5.380 18.340 1.00 83.69 110 VAL A CA 1
ATOM 812 C C . VAL A 1 110 ? -7.540 6.162 18.103 1.00 83.69 110 VAL A C 1
ATOM 814 O O . VAL A 1 110 ? -6.450 5.617 18.286 1.00 83.69 110 VAL A O 1
ATOM 817 N N . VAL A 1 111 ? -7.638 7.442 17.733 1.00 84.38 111 VAL A N 1
ATOM 818 C CA . VAL A 1 111 ? -6.470 8.318 17.554 1.00 84.38 111 VAL A CA 1
ATOM 819 C C . VAL A 1 111 ? -5.712 8.498 18.871 1.00 84.38 111 VAL A C 1
ATOM 821 O O . VAL A 1 111 ? -4.487 8.381 18.887 1.00 84.38 111 VAL A O 1
ATOM 824 N N . ALA A 1 112 ? -6.419 8.745 19.976 1.00 83.19 112 ALA A N 1
ATOM 825 C CA . ALA A 1 112 ? -5.823 8.900 21.299 1.00 83.19 112 ALA A CA 1
ATOM 826 C C . ALA A 1 112 ? -5.110 7.617 21.753 1.00 83.19 112 ALA A C 1
ATOM 828 O O . ALA A 1 112 ? -3.957 7.680 22.173 1.00 83.19 112 ALA A O 1
ATOM 829 N N . ALA A 1 113 ? -5.742 6.453 21.584 1.00 81.00 113 ALA A N 1
ATOM 830 C CA . ALA A 1 113 ? -5.149 5.157 21.906 1.00 81.00 113 ALA A CA 1
ATOM 831 C C . ALA A 1 113 ? -3.881 4.889 21.079 1.00 81.00 113 ALA A C 1
ATOM 833 O O . ALA A 1 113 ? -2.850 4.505 21.632 1.00 81.00 113 ALA A O 1
ATOM 834 N N . CYS A 1 114 ? -3.920 5.171 19.770 1.00 81.44 114 CYS A N 1
ATOM 835 C CA . CYS A 1 114 ? -2.748 5.035 18.905 1.00 81.44 114 CYS A CA 1
ATOM 836 C C . CYS A 1 114 ? -1.596 5.953 19.341 1.00 81.44 114 CYS A C 1
ATOM 838 O O . CYS A 1 114 ? -0.441 5.536 19.304 1.00 81.44 114 CYS A O 1
ATOM 840 N N . ASN A 1 115 ? -1.891 7.185 19.761 1.00 83.56 115 ASN A N 1
ATOM 841 C CA . ASN A 1 115 ? -0.868 8.153 20.164 1.00 83.56 115 ASN A CA 1
ATOM 842 C C . ASN A 1 115 ? -0.337 7.932 21.593 1.00 83.56 115 ASN A C 1
ATOM 844 O O . ASN A 1 115 ? 0.795 8.315 21.868 1.00 83.56 115 ASN A O 1
ATOM 848 N N . GLY A 1 116 ? -1.125 7.338 22.495 1.00 72.38 116 GLY A N 1
ATOM 849 C CA . GLY A 1 116 ? -0.782 7.217 23.917 1.00 72.38 116 GLY A CA 1
ATOM 850 C C . GLY A 1 116 ? -0.136 5.895 24.345 1.00 72.38 116 GLY A C 1
ATOM 851 O O . GLY A 1 116 ? 0.616 5.894 25.312 1.00 72.38 116 GLY A O 1
ATOM 852 N N . ALA A 1 117 ? -0.412 4.774 23.662 1.00 57.16 117 ALA A N 1
ATOM 853 C CA . ALA A 1 117 ? -0.121 3.434 24.200 1.00 57.16 117 ALA A CA 1
ATOM 854 C C . ALA A 1 117 ? 0.834 2.562 23.358 1.00 57.16 117 ALA A C 1
ATOM 856 O O . ALA A 1 117 ? 0.963 1.376 23.635 1.00 57.16 117 ALA A O 1
ATOM 857 N N . GLY A 1 118 ? 1.517 3.113 22.348 1.00 63.06 118 GLY A N 1
ATOM 858 C CA . GLY A 1 118 ? 2.437 2.341 21.491 1.00 63.06 118 GLY A CA 1
ATOM 859 C C . GLY A 1 118 ? 1.891 2.014 20.097 1.00 63.06 118 GLY A C 1
ATOM 860 O O . GLY A 1 118 ? 2.287 1.024 19.479 1.00 63.06 118 GLY A O 1
ATOM 861 N N . GLY A 1 119 ? 0.988 2.847 19.569 1.00 71.56 119 GLY A N 1
ATOM 862 C CA . GLY A 1 119 ? 0.496 2.733 18.198 1.00 71.56 119 GLY A CA 1
ATOM 863 C C . GLY A 1 119 ? -0.642 1.730 18.021 1.00 71.56 119 GLY A C 1
ATOM 864 O O . GLY A 1 119 ? -1.318 1.321 18.963 1.00 71.56 119 GLY A O 1
ATOM 865 N N . LEU A 1 120 ? -0.856 1.322 16.770 1.00 74.94 120 LEU A N 1
ATOM 866 C CA . LEU A 1 120 ? -1.947 0.426 16.374 1.00 74.94 120 LEU A CA 1
ATOM 867 C C . LEU A 1 120 ? -1.908 -0.937 17.095 1.00 74.94 120 LEU A C 1
ATOM 869 O O . LEU A 1 120 ? -2.955 -1.518 17.369 1.00 74.94 120 LEU A O 1
ATOM 873 N N . ARG A 1 121 ? -0.707 -1.431 17.430 1.00 71.38 121 ARG A N 1
ATOM 874 C CA . ARG A 1 121 ? -0.518 -2.714 18.128 1.00 71.38 121 ARG A CA 1
ATOM 875 C C . ARG A 1 121 ? -1.126 -2.711 19.525 1.00 71.38 121 ARG A C 1
ATOM 877 O O . ARG A 1 121 ? -1.729 -3.700 19.920 1.00 71.38 121 ARG A O 1
ATOM 884 N N . ALA A 1 122 ? -1.021 -1.597 20.243 1.00 70.56 122 ALA A N 1
ATOM 885 C CA . ALA A 1 122 ? -1.585 -1.470 21.580 1.00 70.56 122 ALA A CA 1
ATOM 886 C C . ALA A 1 122 ? -3.114 -1.576 21.556 1.00 70.56 122 ALA A C 1
ATOM 888 O O . ALA A 1 122 ? -3.696 -2.356 22.310 1.00 70.56 122 ALA A O 1
ATOM 889 N N . LEU A 1 123 ? -3.743 -0.885 20.598 1.00 75.81 123 LEU A N 1
ATOM 890 C CA . LEU A 1 123 ? -5.182 -0.969 20.356 1.00 75.81 123 LEU A CA 1
ATOM 891 C C . LEU A 1 123 ? -5.621 -2.404 20.024 1.00 75.81 123 LEU A C 1
ATOM 893 O O . LEU A 1 123 ? -6.632 -2.863 20.547 1.00 75.81 123 LEU A O 1
ATOM 897 N N . ALA A 1 124 ? -4.851 -3.116 19.195 1.00 73.31 124 ALA A N 1
ATOM 898 C CA . ALA A 1 124 ? -5.128 -4.508 18.846 1.00 73.31 124 ALA A CA 1
ATOM 899 C C . ALA A 1 124 ? -4.936 -5.482 20.022 1.00 73.31 124 ALA A C 1
ATOM 901 O O . ALA A 1 124 ? -5.686 -6.445 20.146 1.00 73.31 124 ALA A O 1
ATOM 902 N N . SER A 1 125 ? -3.963 -5.223 20.899 1.00 70.44 125 SER A N 1
ATOM 903 C CA . SER A 1 125 ? -3.622 -6.102 22.026 1.00 70.44 125 SER A CA 1
ATOM 904 C C . SER A 1 125 ? -4.586 -6.011 23.214 1.00 70.44 125 SER A C 1
ATOM 906 O O . SER A 1 125 ? -4.704 -6.961 23.984 1.00 70.44 125 SER A O 1
ATOM 908 N N . ALA A 1 126 ? -5.278 -4.880 23.379 1.00 71.06 126 ALA A N 1
ATOM 909 C CA . ALA A 1 126 ? -6.198 -4.655 24.493 1.00 71.06 126 ALA A CA 1
ATOM 910 C C . ALA A 1 126 ? -7.423 -3.815 24.070 1.00 71.06 126 ALA A C 1
ATOM 912 O O . ALA A 1 126 ? -7.659 -2.738 24.626 1.00 71.06 126 ALA A O 1
ATOM 913 N N . PRO A 1 127 ? -8.237 -4.286 23.108 1.00 64.94 127 PRO A N 1
ATOM 914 C CA . PRO A 1 127 ? -9.304 -3.481 22.511 1.00 64.94 127 PRO A CA 1
ATOM 915 C C . PRO A 1 127 ? -10.351 -3.023 23.538 1.00 64.94 127 PRO A C 1
ATOM 917 O O . PRO A 1 127 ? -10.790 -1.874 23.498 1.00 64.94 127 PRO A O 1
ATOM 920 N N . GLY A 1 128 ? -10.673 -3.872 24.520 1.00 68.44 128 GLY A N 1
ATOM 921 C CA . GLY A 1 128 ? -11.633 -3.559 25.585 1.00 68.44 128 GLY A CA 1
ATOM 922 C C . GLY A 1 128 ? -11.170 -2.498 26.593 1.00 68.44 128 GLY A C 1
ATOM 923 O O . GLY A 1 128 ? -11.982 -2.028 27.379 1.00 68.44 128 GLY A O 1
ATOM 924 N N . ARG A 1 129 ? -9.888 -2.096 26.588 1.00 72.31 129 ARG A N 1
ATOM 925 C CA . ARG A 1 129 ? -9.396 -0.983 27.427 1.00 72.31 129 ARG A CA 1
ATOM 926 C C . ARG A 1 129 ? -9.614 0.384 26.792 1.00 72.31 129 ARG A C 1
ATOM 928 O O . ARG A 1 129 ? -9.559 1.393 27.489 1.00 72.31 129 ARG A O 1
ATOM 935 N N . HIS A 1 130 ? -9.789 0.418 25.476 1.00 75.44 130 HIS A N 1
ATOM 936 C CA . HIS A 1 130 ? -9.818 1.658 24.712 1.00 75.44 130 HIS A CA 1
ATOM 937 C C . HIS A 1 130 ? -11.195 1.941 24.125 1.00 75.44 130 HIS A C 1
ATOM 939 O O . HIS A 1 130 ? -11.531 3.102 23.944 1.00 75.44 130 HIS A O 1
ATOM 945 N N . LEU A 1 131 ? -11.992 0.916 23.825 1.00 82.38 131 LEU A N 1
ATOM 946 C CA . LEU A 1 131 ? -13.311 1.077 23.220 1.00 82.38 131 LEU A CA 1
ATOM 947 C C . LEU A 1 131 ? -14.434 1.048 24.271 1.00 82.38 131 LEU A C 1
ATOM 949 O O . LEU A 1 131 ? -14.262 0.439 25.327 1.00 82.38 131 LEU A O 1
ATOM 953 N N . PRO A 1 132 ? -15.589 1.687 23.999 1.00 80.81 132 PRO A N 1
ATOM 954 C CA . PRO A 1 132 ? -16.787 1.525 24.819 1.00 80.81 132 PRO A CA 1
ATOM 955 C C . PRO A 1 132 ? -17.194 0.045 24.972 1.00 80.81 132 PRO A C 1
ATOM 957 O O . PRO A 1 132 ? -16.934 -0.735 24.057 1.00 80.81 132 PRO A O 1
ATOM 960 N N . PRO A 1 133 ? -17.887 -0.341 26.062 1.00 82.19 133 PRO A N 1
ATOM 961 C CA . PRO A 1 133 ? -18.196 -1.746 26.366 1.00 82.19 133 PRO A CA 1
ATOM 962 C C . PRO A 1 133 ? -18.940 -2.509 25.260 1.00 82.19 133 PRO A C 1
ATOM 964 O O . PRO A 1 133 ? -18.687 -3.692 25.061 1.00 82.19 133 PRO A O 1
ATOM 967 N N . ASP A 1 134 ? -19.815 -1.829 24.514 1.00 83.19 134 ASP A N 1
ATOM 968 C CA . ASP A 1 134 ? -20.616 -2.428 23.434 1.00 83.19 134 ASP A CA 1
ATOM 969 C C . ASP A 1 134 ? -19.895 -2.437 22.074 1.00 83.19 134 ASP A C 1
ATOM 971 O O . ASP A 1 134 ? -20.479 -2.798 21.048 1.00 83.19 134 ASP A O 1
ATOM 975 N N . MET A 1 135 ? -18.640 -1.985 22.031 1.00 84.69 135 MET A N 1
ATOM 976 C CA . MET A 1 135 ? -17.852 -1.874 20.812 1.00 84.69 135 MET A CA 1
ATOM 977 C C . MET A 1 135 ? -16.673 -2.834 20.836 1.00 84.69 135 MET A C 1
ATOM 979 O O . MET A 1 135 ? -15.871 -2.853 21.768 1.00 84.69 135 MET A O 1
ATOM 983 N N . ARG A 1 136 ? -16.513 -3.588 19.749 1.00 87.12 136 ARG A N 1
ATOM 984 C CA . ARG A 1 136 ? -15.379 -4.495 19.566 1.00 87.12 136 ARG A CA 1
ATOM 985 C C . ARG A 1 136 ? -14.514 -4.066 18.397 1.00 87.12 136 ARG A C 1
ATOM 987 O O . ARG A 1 136 ? -15.022 -3.659 17.354 1.00 87.12 136 ARG A O 1
ATOM 994 N N . LEU A 1 137 ? -13.207 -4.223 18.558 1.00 86.56 137 LEU A N 1
ATOM 995 C CA . LEU A 1 137 ? -12.279 -4.182 17.441 1.00 86.56 137 LEU A CA 1
ATOM 996 C C . LEU A 1 137 ? -12.422 -5.485 16.649 1.00 86.56 137 LEU A C 1
ATOM 998 O O . LEU A 1 137 ? -12.249 -6.564 17.207 1.00 86.56 137 LEU A O 1
ATOM 1002 N N . GLU A 1 138 ? -12.749 -5.378 15.369 1.00 85.38 138 GLU A N 1
ATOM 1003 C CA . GLU A 1 138 ? -12.829 -6.521 14.461 1.00 85.38 138 GLU A CA 1
ATOM 1004 C C . GLU A 1 138 ? -11.487 -6.754 13.774 1.00 85.38 138 GLU A C 1
ATOM 1006 O O . GLU A 1 138 ? -10.934 -7.846 13.843 1.00 85.38 138 GLU A O 1
ATOM 1011 N N . THR A 1 139 ? -10.924 -5.712 13.160 1.00 86.31 139 THR A N 1
ATOM 1012 C CA . THR A 1 139 ? -9.588 -5.776 12.561 1.00 86.31 139 THR A CA 1
ATOM 1013 C C . THR A 1 139 ? -8.846 -4.457 12.726 1.00 86.31 139 THR A C 1
ATOM 1015 O O . THR A 1 139 ? -9.431 -3.373 12.732 1.00 86.31 139 THR A O 1
ATOM 1018 N N . ALA A 1 140 ? -7.525 -4.534 12.840 1.00 87.19 140 ALA A N 1
ATOM 1019 C CA . ALA A 1 140 ? -6.642 -3.384 12.747 1.00 87.19 140 ALA A CA 1
ATOM 1020 C C . ALA A 1 140 ? -5.508 -3.735 11.792 1.00 87.19 140 ALA A C 1
ATOM 1022 O O . ALA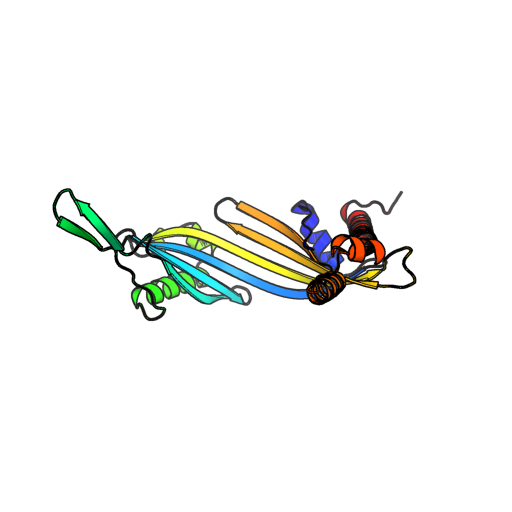 A 1 140 ? -4.804 -4.719 11.993 1.00 87.19 140 ALA A O 1
ATOM 1023 N N . ARG A 1 141 ? -5.344 -2.930 10.745 1.00 88.62 141 ARG A N 1
ATOM 1024 C CA . ARG A 1 141 ? -4.344 -3.160 9.705 1.00 88.62 141 ARG A CA 1
ATOM 1025 C C . ARG A 1 141 ? -3.505 -1.916 9.496 1.00 88.62 141 ARG A C 1
ATOM 1027 O O . ARG A 1 141 ? -4.048 -0.863 9.158 1.00 88.62 141 ARG A O 1
ATOM 1034 N N . ARG A 1 142 ? -2.186 -2.028 9.642 1.00 89.06 142 ARG A N 1
ATOM 1035 C CA . ARG A 1 142 ? -1.219 -0.997 9.258 1.00 89.06 142 ARG A CA 1
ATOM 1036 C C . ARG A 1 142 ? -0.616 -1.339 7.906 1.00 89.06 142 ARG A C 1
ATOM 1038 O O . ARG A 1 142 ? -0.327 -2.489 7.599 1.00 89.06 142 ARG A O 1
ATOM 1045 N N . LYS A 1 143 ? -0.405 -0.311 7.098 1.00 90.38 143 LYS A N 1
ATOM 1046 C CA . LYS A 1 143 ? 0.295 -0.392 5.825 1.00 90.38 143 LYS A CA 1
ATOM 1047 C C . LYS A 1 143 ? 1.303 0.742 5.745 1.00 90.38 143 LYS A C 1
ATOM 1049 O O . LYS A 1 143 ? 0.909 1.908 5.784 1.00 90.38 143 LYS A O 1
ATOM 1054 N N . SER A 1 144 ? 2.570 0.400 5.577 1.00 91.19 144 SER A N 1
ATOM 1055 C CA . SER A 1 144 ? 3.636 1.347 5.250 1.00 91.19 144 SER A CA 1
ATOM 1056 C C . SER A 1 144 ? 4.096 1.097 3.821 1.00 91.19 144 SER A C 1
ATOM 1058 O O . SER A 1 144 ? 4.230 -0.048 3.404 1.00 91.19 144 SER A O 1
ATOM 1060 N N . LYS A 1 145 ? 4.283 2.163 3.053 1.00 93.12 145 LYS A N 1
ATOM 1061 C CA . LYS A 1 145 ? 4.664 2.143 1.645 1.00 93.12 145 LYS A CA 1
ATOM 1062 C C . LYS A 1 145 ? 5.895 3.025 1.471 1.00 93.12 145 LYS A C 1
ATOM 1064 O O . LYS A 1 145 ? 5.839 4.186 1.863 1.00 93.12 145 LYS A O 1
ATOM 1069 N N . ALA A 1 146 ? 6.939 2.494 0.855 1.00 93.88 146 ALA A N 1
ATOM 1070 C CA . ALA A 1 146 ? 8.051 3.250 0.294 1.00 93.88 146 ALA A CA 1
ATOM 1071 C C . ALA A 1 146 ? 8.013 3.075 -1.228 1.00 93.88 146 ALA A C 1
ATOM 1073 O O . ALA A 1 146 ? 7.915 1.948 -1.715 1.00 93.88 146 ALA A O 1
ATOM 1074 N N . ALA A 1 147 ? 7.995 4.175 -1.973 1.00 93.56 147 ALA A N 1
ATOM 1075 C CA . ALA A 1 147 ? 8.032 4.167 -3.427 1.00 93.56 147 ALA A CA 1
ATOM 1076 C C . ALA A 1 147 ? 9.374 4.714 -3.901 1.00 93.56 147 ALA A C 1
ATOM 1078 O O . ALA A 1 147 ? 9.742 5.836 -3.562 1.00 93.56 147 ALA A O 1
ATOM 1079 N N . TYR A 1 148 ? 10.057 3.922 -4.708 1.00 92.88 148 TYR A N 1
ATOM 1080 C CA . TYR A 1 148 ? 11.314 4.226 -5.361 1.00 92.88 148 TYR A CA 1
ATOM 1081 C C . TYR A 1 148 ? 11.043 4.447 -6.841 1.00 92.88 148 TYR A C 1
ATOM 1083 O O . TYR A 1 148 ? 10.278 3.694 -7.444 1.00 92.88 148 TYR A O 1
ATOM 1091 N N . GLU A 1 149 ? 11.629 5.482 -7.421 1.00 94.19 149 GLU A N 1
ATOM 1092 C CA . GLU A 1 149 ? 11.422 5.833 -8.824 1.00 94.19 149 GLU A CA 1
ATOM 1093 C C . GLU A 1 149 ? 12.735 6.299 -9.447 1.00 94.19 149 GLU A C 1
ATOM 1095 O O . GLU A 1 149 ? 13.552 6.938 -8.780 1.00 94.19 149 GLU A O 1
ATOM 1100 N N . GLY A 1 150 ? 12.940 5.961 -10.714 1.00 91.12 150 GLY A N 1
ATOM 1101 C CA . GLY A 1 150 ? 14.135 6.319 -11.468 1.00 91.12 150 GLY A CA 1
ATOM 1102 C C . GLY A 1 150 ? 14.256 5.477 -12.731 1.00 91.12 150 GLY A C 1
ATOM 1103 O O . GLY A 1 150 ? 13.235 5.115 -13.306 1.00 91.12 150 GLY A O 1
ATOM 1104 N N . GLU A 1 151 ? 15.472 5.169 -13.162 1.00 90.31 151 GLU A N 1
ATOM 1105 C CA . GLU A 1 151 ? 15.744 4.605 -14.486 1.00 90.31 151 GLU A CA 1
ATOM 1106 C C . GLU A 1 151 ? 16.473 3.258 -14.427 1.00 90.31 151 GLU A C 1
ATOM 1108 O O . GLU A 1 151 ? 17.331 3.038 -13.568 1.00 90.31 151 GLU A O 1
ATOM 1113 N N . VAL A 1 152 ? 16.144 2.372 -15.370 1.00 86.38 152 VAL A N 1
ATOM 1114 C CA . VAL A 1 152 ? 16.870 1.129 -15.660 1.00 86.38 152 VAL A CA 1
ATOM 1115 C C . VAL A 1 152 ? 17.390 1.162 -17.094 1.00 86.38 152 VAL A C 1
ATOM 1117 O O . VAL A 1 152 ? 16.646 1.468 -18.026 1.00 86.38 152 VAL A O 1
ATOM 1120 N N . GLU A 1 153 ? 18.669 0.861 -17.278 1.00 85.88 153 GLU A N 1
ATOM 1121 C CA . GLU A 1 153 ? 19.288 0.695 -18.591 1.00 85.88 153 GLU A CA 1
ATOM 1122 C C . GLU A 1 153 ? 18.848 -0.647 -19.183 1.00 85.88 153 GLU A C 1
ATOM 1124 O O . GLU A 1 153 ? 18.978 -1.690 -18.544 1.00 85.88 153 GLU A O 1
ATOM 1129 N N . VAL A 1 154 ? 18.290 -0.628 -20.397 1.00 76.88 154 VAL A N 1
ATOM 1130 C CA . VAL A 1 154 ? 17.775 -1.838 -21.047 1.00 76.88 154 VAL A CA 1
ATOM 1131 C C . VAL A 1 154 ? 18.814 -2.376 -22.038 1.00 76.88 154 VAL A C 1
ATOM 1133 O O . VAL A 1 154 ? 19.078 -1.728 -23.056 1.00 76.88 154 VAL A O 1
ATOM 1136 N N . PRO A 1 155 ? 19.389 -3.573 -21.810 1.00 69.06 155 PRO A N 1
ATOM 1137 C CA . PRO A 1 155 ? 20.371 -4.152 -22.720 1.00 69.06 155 PRO A CA 1
ATOM 1138 C C . PRO A 1 155 ? 19.783 -4.403 -24.116 1.00 69.06 155 PRO A C 1
ATOM 1140 O O . PRO A 1 155 ? 18.655 -4.882 -24.262 1.00 69.06 155 PRO A O 1
ATOM 1143 N N . GLY A 1 156 ? 20.557 -4.098 -25.163 1.00 65.12 156 GLY A N 1
ATOM 1144 C CA . GLY A 1 156 ? 20.208 -4.423 -26.553 1.00 65.12 156 GLY A CA 1
ATOM 1145 C C . GLY A 1 156 ? 19.114 -3.558 -27.197 1.00 65.12 156 GLY A C 1
ATOM 1146 O O . GLY A 1 156 ? 18.761 -3.796 -28.349 1.00 65.12 156 GLY A O 1
ATOM 1147 N N . GLY A 1 157 ? 18.584 -2.548 -26.501 1.00 55.12 157 GLY A N 1
ATOM 1148 C CA . GLY A 1 157 ? 17.755 -1.491 -27.086 1.00 55.12 157 GLY A CA 1
ATOM 1149 C C . GLY A 1 157 ? 18.533 -0.183 -27.048 1.00 55.12 157 GLY A C 1
ATOM 1150 O O . GLY A 1 157 ? 18.714 0.357 -25.966 1.00 55.12 157 GLY A O 1
ATOM 1151 N N . GLY A 1 158 ? 19.044 0.282 -28.194 1.00 54.38 158 GLY A N 1
ATOM 1152 C CA . GLY A 1 158 ? 20.015 1.384 -28.296 1.00 54.38 158 GLY A CA 1
ATOM 1153 C C . GLY A 1 158 ? 19.844 2.484 -27.241 1.00 54.38 158 GLY A C 1
ATOM 1154 O O . GLY A 1 158 ? 18.853 3.198 -27.281 1.00 54.38 158 GLY A O 1
ATOM 1155 N N . SER A 1 159 ? 20.786 2.570 -26.293 1.00 55.78 159 SER A N 1
ATOM 1156 C CA . SER A 1 159 ? 20.898 3.569 -25.208 1.00 55.78 159 SER A CA 1
ATOM 1157 C C . SER A 1 159 ? 19.604 4.015 -24.502 1.00 55.78 159 SER A C 1
ATOM 1159 O O . SER A 1 159 ? 19.584 5.087 -23.901 1.00 55.78 159 SER A O 1
ATOM 1161 N N . ALA A 1 160 ? 18.528 3.230 -24.538 1.00 72.06 160 ALA A N 1
ATOM 1162 C CA . ALA A 1 160 ? 17.249 3.639 -23.979 1.00 72.06 160 ALA A CA 1
ATOM 1163 C C . ALA A 1 160 ? 17.159 3.183 -22.520 1.00 72.06 160 ALA A C 1
ATOM 1165 O O . ALA A 1 160 ? 17.015 1.991 -22.233 1.00 72.06 160 ALA A O 1
ATOM 1166 N N . SER A 1 161 ? 17.246 4.135 -21.593 1.00 82.31 161 SER A N 1
ATOM 1167 C CA . SER A 1 161 ? 16.793 3.909 -20.227 1.00 82.31 161 SER A CA 1
ATOM 1168 C C . SER A 1 161 ? 15.263 3.914 -20.185 1.00 82.31 161 SER A C 1
ATOM 1170 O O . SER A 1 161 ? 14.598 4.582 -20.979 1.00 82.31 161 SER A O 1
ATOM 1172 N N . MET A 1 162 ? 14.689 3.124 -19.282 1.00 84.38 162 MET A N 1
ATOM 1173 C CA . MET A 1 162 ? 13.252 3.115 -19.017 1.00 84.38 162 MET A CA 1
ATOM 1174 C C . MET A 1 162 ? 12.985 3.531 -17.588 1.00 84.38 162 MET A C 1
ATOM 1176 O O . MET A 1 162 ? 13.687 3.103 -16.668 1.00 84.38 162 MET A O 1
ATOM 1180 N N . ARG A 1 163 ? 11.928 4.314 -17.381 1.00 89.88 163 ARG A N 1
ATOM 1181 C CA . ARG A 1 163 ? 11.509 4.648 -16.032 1.00 89.88 163 ARG A CA 1
ATOM 1182 C C . ARG A 1 163 ? 10.914 3.425 -15.352 1.00 89.88 163 ARG A C 1
ATOM 1184 O O . ARG A 1 163 ? 9.996 2.779 -15.858 1.00 89.88 163 ARG A O 1
ATOM 1191 N N . LEU A 1 164 ? 11.411 3.151 -14.156 1.00 88.81 164 LEU A N 1
ATOM 1192 C CA . LEU A 1 164 ? 10.947 2.095 -13.282 1.00 88.81 164 LEU A CA 1
ATOM 1193 C C . LEU A 1 164 ? 10.501 2.699 -11.956 1.00 88.81 164 LEU A C 1
ATOM 1195 O O . LEU A 1 164 ? 11.171 3.545 -11.362 1.00 88.81 164 LEU A O 1
ATOM 1199 N N . LYS A 1 165 ? 9.362 2.217 -11.471 1.00 91.00 165 LYS A N 1
ATOM 1200 C CA . LYS A 1 165 ? 8.859 2.531 -10.143 1.00 91.00 165 LYS A CA 1
ATOM 1201 C C . LYS A 1 165 ? 8.686 1.251 -9.353 1.00 91.00 165 LYS A C 1
ATOM 1203 O O . LYS A 1 165 ? 7.899 0.395 -9.740 1.00 91.00 165 LYS A O 1
ATOM 1208 N N . VAL A 1 166 ? 9.377 1.146 -8.226 1.00 89.38 166 VAL A N 1
ATOM 1209 C CA . VAL A 1 166 ? 9.299 0.015 -7.299 1.00 89.38 166 VAL A CA 1
ATOM 1210 C C . VAL A 1 166 ? 8.636 0.485 -6.015 1.00 89.38 166 VAL A C 1
ATOM 1212 O O . VAL A 1 166 ? 8.916 1.552 -5.491 1.00 89.38 166 VAL A O 1
ATOM 1215 N N . THR A 1 167 ? 7.706 -0.294 -5.495 1.00 90.88 167 THR A N 1
ATOM 1216 C CA . THR A 1 167 ? 7.013 -0.030 -4.243 1.00 90.88 167 THR A CA 1
ATOM 1217 C C . THR A 1 167 ? 7.273 -1.179 -3.289 1.00 90.88 167 THR A C 1
ATOM 1219 O O . THR A 1 167 ? 6.904 -2.313 -3.580 1.00 90.88 167 THR A O 1
ATOM 1222 N N . VAL A 1 168 ? 7.827 -0.862 -2.124 1.00 90.38 168 VAL A N 1
ATOM 1223 C CA . VAL A 1 168 ? 7.937 -1.778 -0.990 1.00 90.38 168 VAL A CA 1
ATOM 1224 C C . VAL A 1 168 ? 6.816 -1.452 -0.014 1.00 90.38 168 VAL A C 1
ATOM 1226 O O . VAL A 1 168 ? 6.713 -0.343 0.516 1.00 90.38 168 VAL A O 1
ATOM 1229 N N . LYS A 1 169 ? 5.924 -2.412 0.200 1.00 90.88 169 LYS A N 1
ATOM 1230 C CA . LYS A 1 169 ? 4.750 -2.282 1.052 1.00 90.88 169 LYS A CA 1
ATOM 1231 C C . LYS A 1 169 ? 4.853 -3.271 2.202 1.00 90.88 169 LYS A C 1
ATOM 1233 O O . LYS A 1 169 ? 4.790 -4.472 1.994 1.00 90.88 169 LYS A O 1
ATOM 1238 N N . ARG A 1 170 ? 4.915 -2.763 3.425 1.00 89.62 170 ARG A N 1
ATOM 1239 C CA . ARG A 1 170 ? 4.812 -3.566 4.646 1.00 89.62 170 ARG A CA 1
ATOM 1240 C C . ARG A 1 170 ? 3.382 -3.542 5.141 1.00 89.62 170 ARG A C 1
ATOM 1242 O O . ARG A 1 170 ? 2.794 -2.462 5.259 1.00 89.62 170 ARG A O 1
ATOM 1249 N N . VAL A 1 171 ? 2.831 -4.711 5.412 1.00 87.38 171 VAL A N 1
ATOM 1250 C CA . VAL A 1 171 ? 1.508 -4.885 6.000 1.00 87.38 171 VAL A CA 1
ATOM 1251 C C . VAL A 1 171 ? 1.680 -5.527 7.364 1.00 87.38 171 VAL A C 1
ATOM 1253 O O . VAL A 1 171 ? 2.430 -6.484 7.506 1.00 87.38 171 VAL A O 1
ATOM 1256 N N . GLU A 1 172 ? 0.986 -4.982 8.352 1.00 87.00 172 GLU A N 1
ATOM 1257 C CA . GLU A 1 172 ? 0.834 -5.591 9.670 1.00 87.00 172 GLU A CA 1
ATOM 1258 C C . GLU A 1 172 ? -0.660 -5.678 9.967 1.00 87.00 172 GLU A C 1
ATOM 1260 O O . GLU A 1 172 ? -1.362 -4.663 9.893 1.00 87.00 172 GLU A O 1
ATOM 1265 N N . ASP A 1 173 ? -1.151 -6.864 10.290 1.00 82.56 173 ASP A N 1
ATOM 1266 C CA . ASP A 1 173 ? -2.531 -7.108 10.704 1.00 82.56 173 ASP A CA 1
ATOM 1267 C C . ASP A 1 173 ? -2.592 -8.189 11.797 1.00 82.56 173 ASP A C 1
ATOM 1269 O O . ASP A 1 173 ? -1.592 -8.471 12.459 1.00 82.56 173 ASP A O 1
ATOM 1273 N N . GLY A 1 174 ? -3.788 -8.724 12.060 1.00 71.56 174 GLY A N 1
ATOM 1274 C CA . GLY A 1 174 ? -4.002 -9.740 13.091 1.00 71.56 174 GLY A CA 1
ATOM 1275 C C . GLY A 1 174 ? -3.409 -11.113 12.762 1.00 71.56 174 GLY A C 1
ATOM 1276 O O . GLY A 1 174 ? -3.246 -11.913 13.678 1.00 71.56 174 GLY A O 1
ATOM 1277 N N . GLU A 1 175 ? -3.077 -11.386 11.497 1.00 74.94 175 GLU A N 1
ATOM 1278 C CA . GLU A 1 175 ? -2.509 -12.667 11.053 1.00 74.94 175 GLU A CA 1
ATOM 1279 C C . GLU A 1 175 ? -0.975 -12.640 11.037 1.00 74.94 175 GLU A C 1
ATOM 1281 O O . GLU A 1 175 ? -0.325 -13.685 11.048 1.00 74.94 175 GLU A O 1
ATOM 1286 N N . GLY A 1 176 ? -0.382 -11.446 11.067 1.00 77.56 176 GLY A N 1
ATOM 1287 C CA . GLY A 1 176 ? 1.053 -11.256 11.196 1.00 77.56 176 GLY A CA 1
ATOM 1288 C C . GLY A 1 176 ? 1.551 -10.054 10.411 1.00 77.56 176 GLY A C 1
ATOM 1289 O O . GLY A 1 176 ? 0.852 -9.060 10.208 1.00 77.56 176 GLY A O 1
ATOM 1290 N N . SER A 1 177 ? 2.811 -10.132 9.993 1.00 83.38 177 SER A N 1
ATOM 1291 C CA . SER A 1 177 ? 3.438 -9.114 9.159 1.00 83.38 177 SER A CA 1
ATOM 1292 C C . SER A 1 177 ? 3.989 -9.727 7.886 1.00 83.38 177 SER A C 1
ATOM 1294 O O . SER A 1 177 ? 4.722 -10.715 7.948 1.00 83.38 177 SER A O 1
ATOM 1296 N N . HIS A 1 178 ? 3.729 -9.088 6.753 1.00 84.75 178 HIS A N 1
ATOM 1297 C CA . HIS A 1 178 ? 4.316 -9.472 5.475 1.00 84.75 178 HIS A CA 1
ATOM 1298 C C . HIS A 1 178 ? 4.727 -8.253 4.655 1.00 84.75 178 HIS A C 1
ATOM 1300 O O . HIS A 1 178 ? 4.256 -7.130 4.866 1.00 84.75 178 HIS A O 1
ATOM 1306 N N . THR A 1 179 ? 5.619 -8.491 3.698 1.00 85.31 179 THR A N 1
ATOM 1307 C CA . THR A 1 179 ? 6.086 -7.473 2.759 1.00 85.31 179 THR A CA 1
ATOM 1308 C C . THR A 1 179 ? 5.652 -7.843 1.350 1.00 85.31 179 THR A C 1
ATOM 1310 O O . THR A 1 179 ? 5.840 -8.964 0.895 1.00 85.31 179 THR A O 1
ATOM 1313 N N . GLU A 1 180 ? 5.078 -6.876 0.649 1.00 88.44 180 GLU A N 1
ATOM 1314 C CA . GLU A 1 180 ? 4.757 -6.948 -0.767 1.00 88.44 180 GLU A CA 1
ATOM 1315 C C . GLU A 1 180 ? 5.691 -5.985 -1.499 1.00 88.44 180 GLU A C 1
ATOM 1317 O O . GLU A 1 180 ? 5.703 -4.785 -1.218 1.00 88.44 180 GLU A O 1
ATOM 1322 N N . VAL A 1 181 ? 6.463 -6.499 -2.449 1.00 84.12 181 VAL A N 1
ATOM 1323 C CA . VAL A 1 181 ? 7.224 -5.671 -3.386 1.00 84.12 181 VAL A CA 1
ATOM 1324 C C . VAL A 1 181 ? 6.495 -5.711 -4.719 1.00 84.12 181 VAL A C 1
ATOM 1326 O O . VAL A 1 181 ? 6.111 -6.782 -5.195 1.00 84.12 181 VAL A O 1
ATOM 1329 N N . THR A 1 182 ? 6.237 -4.536 -5.286 1.00 87.31 182 THR A N 1
ATOM 1330 C CA . THR A 1 182 ? 5.555 -4.393 -6.574 1.00 87.31 182 THR A CA 1
ATOM 1331 C C . THR A 1 182 ? 6.263 -3.377 -7.447 1.00 87.31 182 THR A C 1
ATOM 1333 O O . THR A 1 182 ? 6.684 -2.352 -6.918 1.00 87.31 182 THR A O 1
ATOM 1336 N N . GLY A 1 183 ? 6.322 -3.581 -8.757 1.00 84.50 183 GLY A N 1
ATOM 1337 C CA . GLY A 1 183 ? 6.879 -2.599 -9.683 1.00 84.50 183 GLY A CA 1
ATOM 1338 C C . GLY A 1 183 ? 5.964 -2.273 -10.858 1.00 84.50 183 GLY A C 1
ATOM 1339 O O . GLY A 1 183 ? 5.050 -3.034 -11.179 1.00 84.50 183 GLY A O 1
ATOM 1340 N N . THR A 1 184 ? 6.210 -1.120 -11.475 1.00 87.69 184 THR A N 1
ATOM 1341 C CA . THR A 1 184 ? 5.539 -0.628 -12.687 1.00 87.69 184 THR A CA 1
ATOM 1342 C C . THR A 1 184 ? 6.548 0.059 -13.601 1.00 87.69 184 THR A C 1
ATOM 1344 O O . THR A 1 184 ? 7.499 0.661 -13.100 1.00 87.69 184 THR A O 1
ATOM 1347 N N . LEU A 1 185 ? 6.307 0.031 -14.913 1.00 84.62 185 LEU A N 1
ATOM 1348 C CA . LEU A 1 185 ? 7.083 0.742 -15.935 1.00 84.62 185 LEU A CA 1
ATOM 1349 C C . LEU A 1 185 ? 6.210 1.877 -16.502 1.00 84.62 185 LEU A C 1
ATOM 1351 O O . LEU A 1 185 ? 5.444 1.627 -17.434 1.00 84.62 185 LEU A O 1
ATOM 1355 N N . PRO A 1 186 ? 6.254 3.100 -15.932 1.00 86.25 186 PRO A N 1
ATOM 1356 C CA . PRO A 1 186 ? 5.289 4.148 -16.265 1.00 86.25 186 PRO A CA 1
ATOM 1357 C C . PRO A 1 186 ? 5.296 4.556 -17.739 1.00 86.25 186 PRO A C 1
ATOM 1359 O O . PRO A 1 186 ? 4.252 4.914 -18.270 1.00 86.25 186 PRO A O 1
ATOM 1362 N N . ASP A 1 187 ? 6.448 4.484 -18.406 1.00 82.75 187 ASP A N 1
ATOM 1363 C CA . ASP A 1 187 ? 6.564 4.884 -19.813 1.00 82.75 187 ASP A CA 1
ATOM 1364 C C . ASP A 1 187 ? 5.843 3.887 -20.729 1.00 82.75 187 ASP A C 1
ATOM 1366 O O . ASP A 1 187 ? 5.152 4.278 -21.665 1.00 82.75 187 ASP A O 1
ATOM 1370 N N . LEU A 1 188 ? 5.912 2.594 -20.396 1.00 78.50 188 LEU A N 1
ATOM 1371 C CA . LEU A 1 188 ? 5.158 1.557 -21.098 1.00 78.50 188 LEU A CA 1
ATOM 1372 C C . LEU A 1 188 ? 3.664 1.611 -20.776 1.00 78.50 188 LEU A C 1
ATOM 1374 O O . LEU A 1 188 ? 2.852 1.273 -21.635 1.00 78.50 188 LEU A O 1
ATOM 1378 N N . ASP A 1 189 ? 3.301 2.029 -19.562 1.00 81.38 189 ASP A N 1
ATOM 1379 C CA . ASP A 1 189 ? 1.904 2.248 -19.178 1.00 81.38 189 ASP A CA 1
ATOM 1380 C C . ASP A 1 189 ? 1.290 3.422 -19.953 1.00 81.38 189 ASP A C 1
ATOM 1382 O O . ASP A 1 189 ? 0.143 3.321 -20.386 1.00 81.38 189 ASP A O 1
ATOM 1386 N N . ALA A 1 190 ? 2.056 4.496 -20.170 1.00 82.00 190 ALA A N 1
ATOM 1387 C CA . ALA A 1 190 ? 1.644 5.632 -20.989 1.00 82.00 190 ALA A CA 1
ATOM 1388 C C . ALA A 1 190 ? 1.496 5.244 -22.468 1.00 82.00 190 ALA A C 1
ATOM 1390 O O . ALA A 1 190 ? 0.447 5.489 -23.053 1.00 82.00 190 ALA A O 1
ATOM 1391 N N . GLU A 1 191 ? 2.485 4.551 -23.044 1.00 77.12 191 GLU A N 1
ATOM 1392 C CA . GLU A 1 191 ? 2.416 4.069 -24.432 1.00 77.12 191 GLU A CA 1
ATOM 1393 C C . GLU A 1 191 ? 1.221 3.124 -24.647 1.00 77.12 191 GLU A C 1
ATOM 1395 O O . GLU A 1 191 ? 0.511 3.212 -25.648 1.00 77.12 191 GLU A O 1
ATOM 1400 N N . LEU A 1 192 ? 0.950 2.235 -23.684 1.00 77.25 192 LEU A N 1
ATOM 1401 C CA . LEU A 1 192 ? -0.221 1.364 -23.735 1.00 77.25 192 LEU A CA 1
ATOM 1402 C C . LEU A 1 192 ? -1.528 2.168 -23.682 1.00 77.25 192 LEU A C 1
ATOM 1404 O O . LEU A 1 192 ? -2.464 1.837 -24.407 1.00 77.25 192 LEU A O 1
ATOM 1408 N N . ALA A 1 193 ? -1.604 3.202 -22.840 1.00 79.56 193 ALA A N 1
ATOM 1409 C CA . ALA A 1 193 ? -2.777 4.068 -22.764 1.00 79.56 193 ALA A CA 1
ATOM 1410 C C . ALA A 1 193 ? -3.022 4.796 -24.096 1.00 79.56 193 ALA A C 1
ATOM 1412 O O . ALA A 1 193 ? -4.130 4.723 -24.621 1.00 79.56 193 ALA A O 1
ATOM 1413 N N . GLU A 1 194 ? -1.984 5.389 -24.692 1.00 78.25 194 GLU A N 1
ATOM 1414 C CA . GLU A 1 194 ? -2.066 6.052 -26.002 1.00 78.25 194 GLU A CA 1
ATOM 1415 C C . GLU A 1 194 ? -2.535 5.090 -27.105 1.00 78.25 194 GLU A C 1
ATOM 1417 O O . GLU A 1 194 ? -3.406 5.425 -27.908 1.00 78.25 194 GLU A O 1
ATOM 1422 N N . LEU A 1 195 ? -2.011 3.860 -27.129 1.00 69.94 195 LEU A N 1
ATOM 1423 C CA . LEU A 1 195 ? -2.405 2.842 -28.108 1.00 69.94 195 LEU A CA 1
ATOM 1424 C C . LEU A 1 195 ? -3.847 2.350 -27.917 1.00 69.94 195 LEU A C 1
ATOM 1426 O O . LEU A 1 195 ? -4.519 2.030 -28.902 1.00 69.94 195 LEU A O 1
ATOM 1430 N N . LEU A 1 196 ? -4.325 2.277 -26.672 1.00 73.75 196 LEU A N 1
ATOM 1431 C CA . LEU A 1 196 ? -5.712 1.930 -26.359 1.00 73.75 196 LEU A CA 1
ATOM 1432 C C . LEU A 1 196 ? -6.674 3.053 -26.763 1.00 73.75 196 LEU A C 1
ATOM 1434 O O . LEU A 1 196 ? -7.726 2.768 -27.333 1.00 73.75 196 LEU A O 1
ATOM 1438 N N . GLU A 1 197 ? -6.300 4.311 -26.536 1.00 77.75 197 GLU A N 1
ATOM 1439 C CA . GLU A 1 197 ? -7.078 5.485 -26.949 1.00 77.75 197 GLU A CA 1
ATOM 1440 C C . GLU A 1 197 ? -7.127 5.625 -28.479 1.00 77.75 197 GLU A C 1
ATOM 1442 O O . GLU A 1 197 ? -8.196 5.830 -29.055 1.00 77.75 197 GLU A O 1
ATOM 1447 N N . ALA A 1 198 ? -6.005 5.390 -29.168 1.00 69.94 198 ALA A N 1
ATOM 1448 C CA . ALA A 1 198 ? -5.932 5.336 -30.631 1.00 69.94 198 ALA A CA 1
ATOM 1449 C C . ALA A 1 198 ? -6.622 4.093 -31.241 1.00 69.94 198 ALA A C 1
ATOM 1451 O O . ALA A 1 198 ? -6.729 3.952 -32.463 1.00 69.94 198 ALA A O 1
ATOM 1452 N N . GLY A 1 199 ? -7.059 3.143 -30.411 1.00 60.75 199 GLY A N 1
ATOM 1453 C CA . GLY A 1 199 ? -7.710 1.898 -30.810 1.00 60.75 199 GLY A CA 1
ATOM 1454 C C . GLY A 1 199 ? -9.223 1.982 -31.011 1.00 60.75 199 GLY A C 1
ATOM 1455 O O . GLY A 1 199 ? -9.798 1.011 -31.492 1.00 60.75 199 GLY A O 1
ATOM 1456 N N . GLY A 1 200 ? -9.860 3.111 -30.685 1.00 55.94 200 GLY A N 1
ATOM 1457 C CA . GLY A 1 200 ? -11.318 3.296 -30.725 1.00 55.94 200 GLY A CA 1
ATOM 1458 C C . GLY A 1 200 ? -11.961 3.460 -32.112 1.00 55.94 200 GLY A C 1
ATOM 1459 O O . GLY A 1 200 ? -13.099 3.910 -32.184 1.00 55.94 200 GLY A O 1
ATOM 1460 N N . GLY A 1 201 ? -11.258 3.141 -33.204 1.00 55.97 201 GLY A N 1
ATOM 1461 C CA . GLY A 1 201 ? -11.798 3.174 -34.569 1.00 55.97 201 GLY A CA 1
ATOM 1462 C C . GLY A 1 201 ? -11.945 1.767 -35.149 1.00 55.97 201 GLY A C 1
ATOM 1463 O O . GLY A 1 201 ? -11.028 0.964 -34.994 1.00 55.97 201 GLY A O 1
ATOM 1464 N N . ASP A 1 202 ? -13.069 1.508 -35.828 1.00 52.72 202 ASP A N 1
ATOM 1465 C CA . ASP A 1 202 ? -13.600 0.242 -36.391 1.00 52.72 202 ASP A CA 1
ATOM 1466 C C . ASP A 1 202 ? -12.691 -0.550 -37.378 1.00 52.72 202 ASP A C 1
ATOM 1468 O O . ASP A 1 202 ? -13.166 -1.288 -38.242 1.00 52.72 202 ASP A O 1
ATOM 1472 N N . GLY A 1 203 ? -11.367 -0.421 -37.298 1.00 54.25 203 GLY A N 1
ATOM 1473 C CA . GLY A 1 203 ? -10.405 -1.142 -38.127 1.00 54.25 203 GLY A CA 1
ATOM 1474 C C . GLY A 1 203 ? -9.987 -2.474 -37.506 1.00 54.25 203 GLY A C 1
ATOM 1475 O O . GLY A 1 203 ? -9.531 -2.529 -36.367 1.00 54.25 203 GLY A O 1
ATOM 1476 N N . SER A 1 204 ? -10.053 -3.549 -38.290 1.00 54.44 204 SER A N 1
ATOM 1477 C CA . SER A 1 204 ? -9.766 -4.951 -37.935 1.00 54.44 204 SER A CA 1
ATOM 1478 C C . SER A 1 204 ? -8.319 -5.275 -37.499 1.00 54.44 204 SER A C 1
ATOM 1480 O O . SER A 1 204 ? -7.924 -6.439 -37.488 1.00 54.44 204 SER A O 1
ATOM 1482 N N . GLY A 1 205 ? -7.513 -4.275 -37.132 1.00 57.34 205 GLY A N 1
ATOM 1483 C CA . GLY A 1 205 ? -6.194 -4.428 -36.520 1.00 57.34 205 GLY A CA 1
ATOM 1484 C C . GLY A 1 205 ? -6.303 -4.333 -34.999 1.00 57.34 205 GLY A C 1
ATOM 1485 O O . GLY A 1 205 ? -6.164 -3.249 -34.418 1.00 57.34 205 GLY A O 1
ATOM 1486 N N . GLY A 1 206 ? -6.585 -5.463 -34.348 1.00 63.94 206 GLY A N 1
ATOM 1487 C CA . GLY A 1 206 ? -6.730 -5.524 -32.893 1.00 63.94 206 GLY A CA 1
ATOM 1488 C C . GLY A 1 206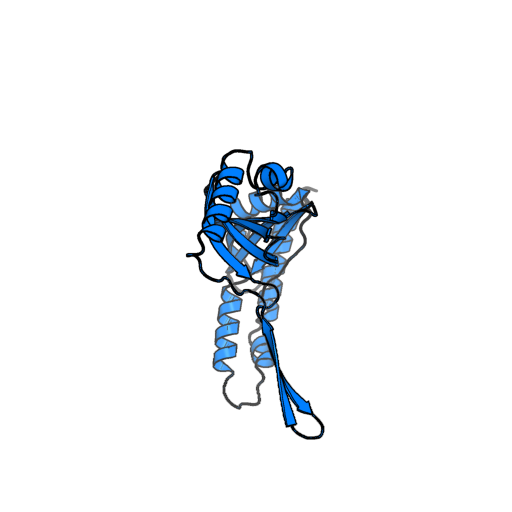 ? -5.527 -4.903 -32.174 1.00 63.94 206 GLY A C 1
ATOM 1489 O O . GLY A 1 206 ? -4.385 -5.067 -32.600 1.00 63.94 206 GLY A O 1
ATOM 1490 N N . VAL A 1 207 ? -5.781 -4.187 -31.074 1.00 64.62 207 VAL A N 1
ATOM 1491 C CA . VAL A 1 207 ? -4.757 -3.512 -30.249 1.00 64.62 207 VAL A CA 1
ATOM 1492 C C . VAL A 1 207 ? -3.575 -4.437 -29.911 1.00 64.62 207 VAL A C 1
ATOM 1494 O O . VAL A 1 207 ? -2.431 -3.992 -29.884 1.00 64.62 207 VAL A O 1
ATOM 1497 N N . GLY A 1 208 ? -3.827 -5.740 -29.746 1.00 61.50 208 GLY A N 1
ATOM 1498 C CA . GLY A 1 208 ? -2.789 -6.748 -29.513 1.00 61.50 208 GLY A CA 1
ATOM 1499 C C . GLY A 1 208 ? -1.734 -6.844 -30.622 1.00 61.50 208 GLY A C 1
ATOM 1500 O O . GLY A 1 208 ? -0.551 -6.906 -30.308 1.00 61.50 208 GLY A O 1
ATOM 1501 N N . GLN A 1 209 ? -2.125 -6.785 -31.901 1.00 68.19 209 GLN A N 1
ATOM 1502 C CA . GLN A 1 209 ? -1.176 -6.867 -33.019 1.00 68.19 209 GLN A CA 1
ATOM 1503 C C . GLN A 1 209 ? -0.275 -5.626 -33.061 1.00 68.19 209 GLN A C 1
ATOM 1505 O O . GLN A 1 209 ? 0.939 -5.753 -33.160 1.00 68.19 209 GLN A O 1
ATOM 1510 N N . ARG A 1 210 ? -0.851 -4.433 -32.852 1.00 67.75 210 ARG A N 1
ATOM 1511 C CA . ARG A 1 210 ? -0.100 -3.167 -32.774 1.00 67.75 210 ARG A CA 1
ATOM 1512 C C . ARG A 1 210 ? 0.927 -3.163 -31.638 1.00 67.75 210 ARG A C 1
ATOM 1514 O O . ARG A 1 210 ? 2.045 -2.699 -31.829 1.00 67.75 210 ARG A O 1
ATOM 1521 N N . LEU A 1 211 ? 0.569 -3.706 -30.472 1.00 65.31 211 LEU A N 1
ATOM 1522 C CA . LEU A 1 211 ? 1.486 -3.843 -29.333 1.00 65.31 211 LEU A CA 1
ATOM 1523 C C . LEU A 1 211 ? 2.632 -4.825 -29.619 1.00 65.31 211 LEU A C 1
ATOM 1525 O O . LEU A 1 211 ? 3.771 -4.581 -29.209 1.00 65.31 211 LEU A O 1
ATOM 1529 N N . CYS A 1 212 ? 2.337 -5.931 -30.307 1.00 67.94 212 CYS A N 1
ATOM 1530 C CA . CYS A 1 212 ? 3.342 -6.897 -30.743 1.00 67.94 212 CYS A CA 1
ATOM 1531 C C . CYS A 1 212 ? 4.302 -6.286 -31.771 1.00 67.94 212 CYS A C 1
ATOM 1533 O O . CYS A 1 212 ? 5.515 -6.396 -31.595 1.00 67.94 212 CYS A O 1
ATOM 1535 N N . ASP A 1 213 ? 3.773 -5.591 -32.777 1.00 73.81 213 ASP A N 1
ATOM 1536 C CA . ASP A 1 213 ? 4.554 -4.957 -33.844 1.00 73.81 213 ASP A CA 1
ATOM 1537 C C . ASP A 1 213 ? 5.438 -3.817 -33.300 1.00 73.81 213 ASP A C 1
ATOM 1539 O O . ASP A 1 213 ? 6.581 -3.655 -33.724 1.00 73.81 213 ASP A O 1
ATOM 1543 N N . ALA A 1 214 ? 4.961 -3.080 -32.289 1.00 69.62 214 ALA A N 1
ATOM 1544 C CA . ALA A 1 214 ? 5.739 -2.066 -31.567 1.00 69.62 214 ALA A CA 1
ATOM 1545 C C . ALA A 1 214 ? 6.804 -2.657 -30.617 1.00 69.62 214 ALA A C 1
ATOM 1547 O O . ALA A 1 214 ? 7.530 -1.921 -29.940 1.00 69.62 214 ALA A O 1
ATOM 1548 N N . GLY A 1 215 ? 6.892 -3.988 -30.504 1.00 74.62 215 GLY A N 1
ATOM 1549 C CA . GLY A 1 215 ? 7.847 -4.669 -29.631 1.00 74.62 215 GLY A CA 1
ATOM 1550 C C . GLY A 1 215 ? 7.652 -4.359 -28.142 1.00 74.62 215 GLY A C 1
ATOM 1551 O O . GLY A 1 215 ? 8.592 -4.511 -27.356 1.00 74.62 215 GLY A O 1
ATOM 1552 N N . TRP A 1 216 ? 6.455 -3.916 -27.740 1.00 76.12 216 TRP A N 1
ATOM 1553 C CA . TRP A 1 216 ? 6.153 -3.431 -26.389 1.00 76.12 216 TRP A CA 1
ATOM 1554 C C . TRP A 1 216 ? 6.431 -4.500 -25.325 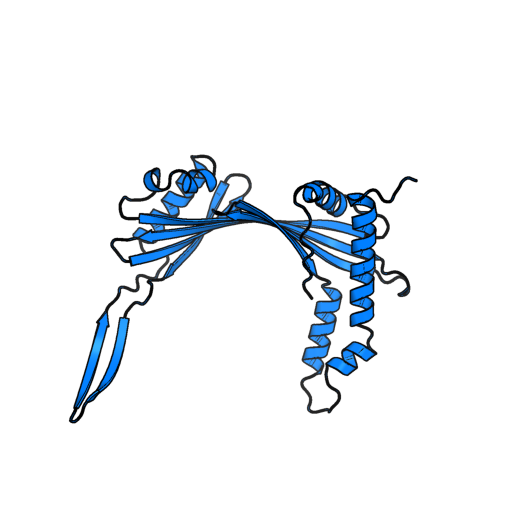1.00 76.12 216 TRP A C 1
ATOM 1556 O O . TRP A 1 216 ? 7.168 -4.264 -24.367 1.00 76.12 216 TRP A O 1
ATOM 1566 N N . GLY A 1 217 ? 5.930 -5.721 -25.545 1.00 72.88 217 GLY A N 1
ATOM 1567 C CA . GLY A 1 217 ? 6.119 -6.839 -24.615 1.00 72.88 217 GLY A CA 1
ATOM 1568 C C . GLY A 1 217 ? 7.584 -7.253 -24.468 1.00 72.88 217 GLY A C 1
ATOM 1569 O O . GLY A 1 217 ? 8.054 -7.491 -23.359 1.00 72.88 217 GLY A O 1
ATOM 1570 N N . ALA A 1 218 ? 8.338 -7.269 -25.570 1.00 78.56 218 ALA A N 1
ATOM 1571 C CA . ALA A 1 218 ? 9.760 -7.605 -25.545 1.00 78.56 218 ALA A CA 1
ATOM 1572 C C . ALA A 1 218 ? 10.585 -6.548 -24.792 1.00 78.56 218 ALA A C 1
ATOM 1574 O O . ALA A 1 218 ? 11.503 -6.895 -24.051 1.00 78.56 218 ALA A O 1
ATOM 1575 N N . ARG A 1 219 ? 10.245 -5.261 -24.942 1.00 78.50 219 ARG A N 1
ATOM 1576 C CA . ARG A 1 219 ? 10.867 -4.170 -24.179 1.00 78.50 219 ARG A CA 1
ATOM 1577 C C . ARG A 1 219 ? 10.549 -4.267 -22.685 1.00 78.50 219 ARG A C 1
ATOM 1579 O O . ARG A 1 219 ? 11.473 -4.192 -21.880 1.00 78.50 219 ARG A O 1
ATOM 1586 N N . ALA A 1 220 ? 9.285 -4.514 -22.327 1.00 75.19 220 ALA A N 1
ATOM 1587 C CA . ALA A 1 220 ? 8.865 -4.718 -20.938 1.00 75.19 220 ALA A CA 1
ATOM 1588 C C . ALA A 1 220 ? 9.637 -5.864 -20.272 1.00 75.19 220 ALA A C 1
ATOM 1590 O O . ALA A 1 220 ? 10.192 -5.695 -19.188 1.00 75.19 220 ALA A O 1
ATOM 1591 N N . LEU A 1 221 ? 9.711 -7.017 -20.945 1.00 79.44 221 LEU A N 1
ATOM 1592 C CA . LEU A 1 221 ? 10.408 -8.197 -20.436 1.00 79.44 221 LEU A CA 1
ATOM 1593 C C . LEU A 1 221 ? 11.905 -7.944 -20.248 1.00 79.44 221 LEU A C 1
ATOM 1595 O O . LEU A 1 221 ? 12.441 -8.320 -19.211 1.00 79.44 221 LEU A O 1
ATOM 1599 N N . ARG A 1 222 ? 12.570 -7.266 -21.193 1.00 81.31 222 ARG A N 1
ATOM 1600 C CA . ARG A 1 222 ? 13.993 -6.915 -21.054 1.00 81.31 222 ARG A CA 1
ATOM 1601 C C . ARG A 1 222 ? 14.251 -5.968 -19.884 1.00 81.31 222 ARG A C 1
ATOM 1603 O O . ARG A 1 222 ? 15.197 -6.190 -19.140 1.00 81.31 222 ARG A O 1
ATOM 1610 N N . ALA A 1 223 ? 13.411 -4.949 -19.696 1.00 74.19 223 ALA A N 1
ATOM 1611 C CA . ALA A 1 223 ? 13.554 -4.015 -18.579 1.00 74.19 223 ALA A CA 1
ATOM 1612 C C . ALA A 1 223 ? 13.356 -4.708 -17.219 1.00 74.19 223 ALA A C 1
ATOM 1614 O O . ALA A 1 223 ? 14.120 -4.476 -16.284 1.00 74.19 223 ALA A O 1
ATOM 1615 N N . VAL A 1 224 ? 12.360 -5.596 -17.115 1.00 79.50 224 VAL A N 1
ATOM 1616 C CA . VAL A 1 224 ? 12.130 -6.391 -15.898 1.00 79.50 224 VAL A CA 1
ATOM 1617 C C . VAL A 1 224 ? 13.275 -7.376 -15.658 1.00 79.50 224 VAL A C 1
ATOM 1619 O O . VAL A 1 224 ? 13.727 -7.489 -14.523 1.00 79.50 224 VAL A O 1
ATOM 1622 N N . ALA A 1 225 ? 13.770 -8.054 -16.697 1.00 81.00 225 ALA A N 1
ATOM 1623 C CA . ALA A 1 225 ? 14.893 -8.983 -16.585 1.00 81.00 225 ALA A CA 1
ATOM 1624 C C . ALA A 1 225 ? 16.167 -8.276 -16.103 1.00 81.00 225 ALA A C 1
ATOM 1626 O O . ALA A 1 225 ? 16.732 -8.693 -15.099 1.00 81.00 225 ALA A O 1
ATOM 1627 N N . ALA A 1 226 ? 16.540 -7.152 -16.725 1.00 79.12 226 ALA A N 1
ATOM 1628 C CA . ALA A 1 226 ? 17.707 -6.363 -16.324 1.00 79.12 226 ALA A CA 1
ATOM 1629 C C . ALA A 1 226 ? 17.615 -5.893 -14.862 1.00 79.12 226 ALA A C 1
ATOM 1631 O O . ALA A 1 226 ? 18.587 -5.965 -14.112 1.00 79.12 226 ALA A O 1
ATOM 1632 N N . PHE A 1 227 ? 16.426 -5.464 -14.425 1.00 80.44 227 PHE A N 1
ATOM 1633 C CA . PHE A 1 227 ? 16.195 -5.110 -13.026 1.00 80.44 227 PHE A CA 1
ATOM 1634 C C . PHE A 1 227 ? 16.362 -6.310 -12.080 1.00 80.44 227 PHE A C 1
ATOM 1636 O O . PHE A 1 227 ? 17.000 -6.180 -11.037 1.00 80.44 227 PHE A O 1
ATOM 1643 N N . VAL A 1 228 ? 15.780 -7.465 -12.419 1.00 81.56 228 VAL A N 1
ATOM 1644 C CA . VAL A 1 228 ? 15.854 -8.678 -11.589 1.00 81.56 228 VAL A CA 1
ATOM 1645 C C . VAL A 1 228 ? 17.284 -9.206 -11.510 1.00 81.56 228 VAL A C 1
ATOM 1647 O O . VAL A 1 228 ? 17.719 -9.568 -10.422 1.00 81.56 228 VAL A O 1
ATOM 1650 N N . GLU A 1 229 ? 18.023 -9.210 -12.618 1.00 80.25 229 GLU A N 1
ATOM 1651 C CA . GLU A 1 229 ? 19.438 -9.597 -12.659 1.00 80.25 229 GLU A CA 1
ATOM 1652 C C . GLU A 1 229 ? 20.282 -8.695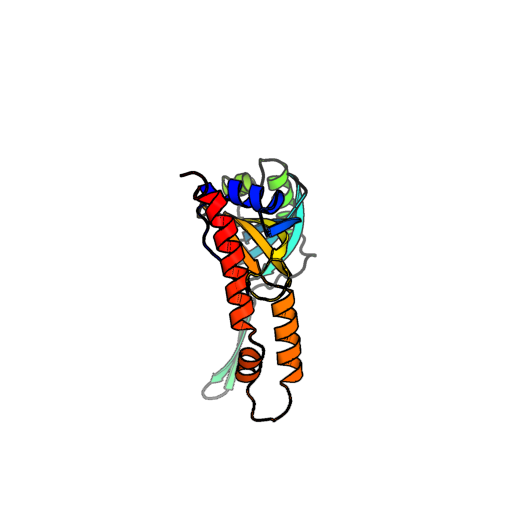 -11.753 1.00 80.25 229 GLU A C 1
ATOM 1654 O O . GLU A 1 229 ? 20.986 -9.190 -10.873 1.00 80.25 229 GLU A O 1
ATOM 1659 N N . ALA A 1 230 ? 20.144 -7.371 -11.889 1.00 78.56 230 ALA A N 1
ATOM 1660 C CA . ALA A 1 230 ? 20.883 -6.417 -11.067 1.00 78.56 230 ALA A CA 1
ATOM 1661 C C . ALA A 1 230 ? 20.539 -6.536 -9.569 1.00 78.56 230 ALA A C 1
ATOM 1663 O O . ALA A 1 230 ? 21.425 -6.438 -8.720 1.00 78.56 230 ALA A O 1
ATOM 1664 N N . ALA A 1 231 ? 19.269 -6.787 -9.235 1.00 76.50 231 ALA A N 1
ATOM 1665 C CA . ALA A 1 231 ? 18.848 -7.018 -7.857 1.00 76.50 231 ALA A CA 1
ATOM 1666 C C . ALA A 1 231 ? 19.387 -8.352 -7.308 1.00 76.50 231 ALA A C 1
ATOM 1668 O O . ALA A 1 231 ? 19.883 -8.395 -6.185 1.00 76.50 231 ALA A O 1
ATOM 1669 N N . ASN A 1 232 ? 19.328 -9.438 -8.084 1.00 79.00 232 ASN A N 1
ATOM 1670 C CA . ASN A 1 232 ? 19.800 -10.757 -7.655 1.00 79.00 232 ASN A CA 1
ATOM 1671 C C . ASN A 1 232 ? 21.312 -10.787 -7.421 1.00 79.00 232 ASN A C 1
ATOM 1673 O O . ASN A 1 232 ? 21.737 -11.362 -6.421 1.00 79.00 232 ASN A O 1
ATOM 1677 N N . ALA A 1 233 ? 22.104 -10.124 -8.270 1.00 75.94 233 ALA A N 1
ATOM 1678 C CA . ALA A 1 233 ? 23.553 -10.022 -8.091 1.00 75.94 233 ALA A CA 1
ATOM 1679 C C . ALA A 1 233 ? 23.925 -9.486 -6.696 1.00 75.94 233 ALA A C 1
ATOM 1681 O O . ALA A 1 233 ? 24.862 -9.971 -6.066 1.00 75.94 233 ALA A O 1
ATOM 1682 N N . VAL A 1 234 ? 23.139 -8.537 -6.177 1.00 72.75 234 VAL A N 1
ATOM 1683 C CA . VAL A 1 234 ? 23.346 -7.937 -4.853 1.00 72.75 234 VAL A CA 1
ATOM 1684 C C . VAL A 1 234 ? 22.712 -8.765 -3.734 1.00 72.75 234 VAL A C 1
ATOM 1686 O O . VAL A 1 234 ? 23.332 -8.974 -2.697 1.00 72.75 234 VAL A O 1
ATOM 1689 N N . LEU A 1 235 ? 21.482 -9.250 -3.923 1.00 72.12 235 LEU A N 1
ATOM 1690 C CA . LEU A 1 235 ? 20.721 -9.934 -2.869 1.00 72.12 235 LEU A CA 1
ATOM 1691 C C . LEU A 1 235 ? 21.169 -11.373 -2.609 1.00 72.12 235 LEU A C 1
ATOM 1693 O O . LEU A 1 235 ? 20.966 -11.891 -1.510 1.00 72.12 235 LEU A O 1
ATOM 1697 N N . LEU A 1 236 ? 21.706 -12.039 -3.628 1.00 76.94 236 LEU A N 1
ATOM 1698 C CA . LEU A 1 236 ? 22.115 -13.443 -3.568 1.00 76.94 236 LEU A CA 1
ATOM 1699 C C . LEU A 1 236 ? 23.637 -13.610 -3.615 1.00 76.94 236 LEU A C 1
ATOM 1701 O O . LEU A 1 236 ? 24.120 -14.720 -3.411 1.00 76.94 236 LEU A O 1
ATOM 1705 N N . GLY A 1 237 ? 24.380 -12.517 -3.814 1.00 62.25 237 GLY A N 1
ATOM 1706 C CA . GLY A 1 237 ? 25.838 -12.517 -3.769 1.00 62.25 237 GLY A CA 1
ATOM 1707 C C . GLY A 1 237 ? 26.501 -13.197 -4.966 1.00 62.25 237 GLY A C 1
ATOM 1708 O O . GLY A 1 237 ? 27.581 -13.753 -4.808 1.00 62.25 237 GLY A O 1
ATOM 1709 N N . GLU A 1 238 ? 25.913 -13.146 -6.166 1.00 54.53 238 GLU A N 1
ATOM 1710 C CA . GLU A 1 238 ? 26.554 -13.649 -7.402 1.00 54.53 238 GLU A CA 1
ATOM 1711 C C . GLU A 1 238 ? 27.666 -12.708 -7.918 1.00 54.53 238 GLU A C 1
ATOM 1713 O O . GLU A 1 238 ? 27.804 -12.450 -9.110 1.00 54.53 238 GLU A O 1
ATOM 1718 N N . GLY A 1 239 ? 28.471 -12.175 -7.001 1.00 48.34 239 GLY A N 1
ATOM 1719 C CA . GLY A 1 239 ? 29.529 -11.211 -7.267 1.00 48.34 239 GLY A CA 1
ATOM 1720 C C . GLY A 1 239 ? 30.705 -11.385 -6.316 1.00 48.34 239 GLY A C 1
ATOM 1721 O O . GLY A 1 239 ? 31.075 -10.424 -5.660 1.00 48.34 239 GLY A O 1
ATOM 1722 N N . GLU A 1 240 ? 31.225 -12.609 -6.207 1.00 41.81 240 GLU A N 1
ATOM 1723 C CA . GLU A 1 240 ? 32.645 -12.937 -5.982 1.00 41.81 240 GLU A CA 1
ATOM 1724 C C . GLU A 1 240 ? 32.809 -14.471 -6.009 1.00 41.81 240 GLU A C 1
ATOM 1726 O O . GLU A 1 240 ? 32.526 -15.170 -5.035 1.00 41.81 240 GLU A O 1
ATOM 1731 N N . ALA A 1 241 ? 33.254 -14.986 -7.157 1.00 34.03 241 ALA A N 1
ATOM 1732 C CA . ALA A 1 241 ? 33.954 -16.259 -7.304 1.00 34.03 241 ALA A CA 1
ATOM 1733 C C . ALA A 1 241 ? 35.115 -16.047 -8.281 1.00 34.03 241 ALA A C 1
ATOM 1735 O O . ALA A 1 241 ? 34.892 -15.344 -9.296 1.00 34.03 241 ALA A O 1
#

Organism: NCBI:txid47281

pLDDT: mean 74.15, std 14.2, range [34.03, 94.19]

Secondary structure (DSSP, 8-state):
-EEE----GGGHHHHHHHHHH-BTTEEEEEEEEEEEEEEEEEETTTTEEEEEEEEEETTEEEEEEEEEEES-SEEEEEEEETTEEEEEEEE------TT-HHHHHHHHHHHHHHHHTTSHHHHHH-HHHHS-TTEEEEEEEEEEEEEEEEEEE-TTSTT-EEEEEEEEEEEE-SS-EEEEEEEE-HHHHHHHHHHHHTT-S--S--HHHHHHHTTHHHHHHHHHHHHHHHHHHHHS--S--

Radius of gyration: 25.39 Å; chains: 1; bounding box: 89×31×66 Å